Protein AF-A0ABD0S7J8-F1 (afdb_monomer_lite)

pLDDT: mean 70.45, std 22.95, range [23.81, 97.81]

Sequence (368 aa):
MNTDYNEAEDIARKMEIANNIVKQVNRGDFLNQTPNKQFEILTGSSPADNYKEEMNFIDFQKANSYLFDFIKLRVTLHDFYVIQKKIPTSKEVLTAATPGKRPKSYTFDVLARNGFGWKQIPGTNKAIFIEDSERLAQRIGYLSKMIRFREAGKHFVYLNIGQSATNCTAAVSSKLGLLYDDYEDTKDRKEWLRDILQKLTKPCVFVYPQSAEKKFTPFSPKQNLMAFLAEREIPFDPKSHRLELYELAKRFSKNEDDEITAMVTAFGHESIVRPLFRNGEPLDIFNPFHGRKFKFSQTYGKLDWGSYEKALIAKEKQMYNEDLMVETVIDKIMTYGKYEGKAPDYLTDYSEVQKYDIEFGPANAFVD

Radius of gyration: 26.0 Å; chains: 1; bounding box: 56×71×76 Å

Structure (mmCIF, N/CA/C/O backbone):
data_AF-A0ABD0S7J8-F1
#
_entry.id   AF-A0ABD0S7J8-F1
#
loop_
_atom_site.group_PDB
_atom_site.id
_atom_site.type_symbol
_atom_site.label_atom_id
_atom_site.label_alt_id
_atom_site.label_comp_id
_atom_site.label_asym_id
_atom_site.label_entity_id
_atom_site.label_seq_id
_atom_site.pdbx_PDB_ins_code
_atom_site.Cartn_x
_atom_site.Cartn_y
_atom_site.Cartn_z
_atom_site.occupancy
_atom_site.B_iso_or_equiv
_atom_site.auth_seq_id
_atom_site.auth_comp_id
_atom_site.auth_asym_id
_atom_site.auth_atom_id
_atom_site.pdbx_PDB_model_num
ATOM 1 N N . MET A 1 1 ? 32.595 6.434 8.800 1.00 36.41 1 MET A N 1
ATOM 2 C CA . MET A 1 1 ? 32.014 6.678 10.136 1.00 36.41 1 MET A CA 1
ATOM 3 C C . MET A 1 1 ? 30.897 5.666 10.311 1.00 36.41 1 MET A C 1
ATOM 5 O O . MET A 1 1 ? 29.835 5.863 9.737 1.00 36.41 1 MET A O 1
ATOM 9 N N . ASN A 1 2 ? 31.191 4.544 10.973 1.00 32.00 2 ASN A N 1
ATOM 10 C CA . ASN A 1 2 ? 30.197 3.531 11.327 1.00 32.00 2 ASN A CA 1
ATOM 11 C C . ASN A 1 2 ? 29.483 4.009 12.586 1.00 32.00 2 ASN A C 1
ATOM 13 O O . ASN A 1 2 ? 30.105 4.128 13.637 1.00 32.00 2 ASN A O 1
ATOM 17 N N . THR A 1 3 ? 28.199 4.314 12.470 1.00 39.06 3 THR A N 1
ATOM 18 C CA . THR A 1 3 ? 27.296 4.292 13.618 1.00 39.06 3 THR A CA 1
ATOM 19 C C . THR A 1 3 ? 26.736 2.881 13.675 1.00 39.06 3 THR A C 1
ATOM 21 O O . THR A 1 3 ? 25.813 2.566 12.922 1.00 39.06 3 THR A O 1
ATOM 24 N N . ASP A 1 4 ? 27.344 2.024 14.494 1.00 39.88 4 ASP A N 1
ATOM 25 C CA . ASP A 1 4 ? 26.778 0.716 14.813 1.00 39.88 4 ASP A CA 1
ATOM 26 C C . ASP A 1 4 ? 25.413 0.946 15.469 1.00 39.88 4 ASP A C 1
ATOM 28 O O . ASP A 1 4 ? 25.298 1.521 16.552 1.00 39.88 4 ASP A O 1
ATOM 32 N N . TYR A 1 5 ? 24.359 0.582 14.744 1.00 41.47 5 TYR A N 1
ATOM 33 C CA . TYR A 1 5 ? 22.988 0.631 15.226 1.00 41.47 5 TYR A CA 1
ATOM 34 C C . TYR A 1 5 ? 22.801 -0.528 16.207 1.00 41.47 5 TYR A C 1
ATOM 36 O O . TYR A 1 5 ? 22.676 -1.684 15.806 1.00 41.47 5 TYR A O 1
ATOM 44 N N . ASN A 1 6 ? 22.845 -0.221 17.502 1.00 67.88 6 ASN A N 1
ATOM 45 C CA . ASN A 1 6 ? 22.683 -1.201 18.565 1.00 67.88 6 ASN A CA 1
ATOM 46 C C . ASN A 1 6 ? 21.189 -1.491 18.770 1.00 67.88 6 ASN A C 1
ATOM 48 O O . ASN A 1 6 ? 20.492 -0.805 19.515 1.00 67.88 6 ASN A O 1
ATOM 52 N N . GLU A 1 7 ? 20.683 -2.500 18.064 1.00 47.78 7 GLU A N 1
ATOM 53 C CA . GLU A 1 7 ? 19.276 -2.919 18.095 1.00 47.78 7 GLU A CA 1
ATOM 54 C C . GLU A 1 7 ? 18.790 -3.237 19.522 1.00 47.78 7 GLU A C 1
ATOM 56 O O . GLU A 1 7 ? 17.654 -2.925 19.881 1.00 47.78 7 GLU A O 1
ATOM 61 N N . ALA A 1 8 ? 19.673 -3.756 20.380 1.00 47.66 8 ALA A N 1
ATOM 62 C CA . ALA A 1 8 ? 19.370 -3.990 21.789 1.00 47.66 8 ALA A CA 1
ATOM 63 C C . ALA A 1 8 ? 19.172 -2.683 22.574 1.00 47.66 8 ALA A C 1
ATOM 65 O O . ALA A 1 8 ? 18.315 -2.623 23.452 1.00 47.66 8 ALA A O 1
ATOM 66 N N . GLU A 1 9 ? 19.907 -1.624 22.236 1.00 52.97 9 GLU A N 1
ATOM 67 C CA . GLU A 1 9 ? 19.777 -0.299 22.850 1.00 52.97 9 GLU A CA 1
ATOM 68 C C . GLU A 1 9 ? 18.491 0.406 22.396 1.00 52.97 9 GLU A C 1
ATOM 70 O O . GLU A 1 9 ? 17.820 1.045 23.203 1.00 52.97 9 GLU A O 1
ATOM 75 N N . ASP A 1 10 ? 18.072 0.217 21.140 1.00 54.84 10 ASP A N 1
ATOM 76 C CA . ASP A 1 10 ? 16.784 0.717 20.641 1.00 54.84 10 ASP A CA 1
ATOM 77 C C . ASP A 1 10 ? 15.592 -0.030 21.267 1.00 54.84 10 ASP A C 1
ATOM 79 O O . ASP A 1 10 ? 14.598 0.588 21.658 1.00 54.84 10 ASP A O 1
ATOM 83 N N . ILE A 1 11 ? 15.695 -1.353 21.442 1.00 49.09 11 ILE A N 1
ATOM 84 C CA . ILE A 1 11 ? 14.686 -2.161 22.148 1.00 49.09 11 ILE A CA 1
ATOM 85 C C . ILE A 1 11 ? 14.639 -1.796 23.637 1.00 49.09 11 ILE A C 1
ATOM 87 O O . ILE A 1 11 ? 13.549 -1.593 24.176 1.00 49.09 11 ILE A O 1
ATOM 91 N N . ALA A 1 12 ? 15.792 -1.652 24.296 1.00 50.41 12 ALA A N 1
ATOM 92 C CA . ALA A 1 12 ? 15.880 -1.225 25.690 1.00 50.41 12 ALA A CA 1
ATOM 93 C C . ALA A 1 12 ? 15.294 0.179 25.876 1.00 50.41 12 ALA A C 1
ATOM 95 O O . ALA A 1 12 ? 14.500 0.393 26.788 1.00 50.41 12 ALA A O 1
ATOM 96 N N . ARG A 1 13 ? 15.568 1.104 24.952 1.00 49.78 13 ARG A N 1
ATOM 97 C CA . ARG A 1 13 ? 14.975 2.444 24.932 1.00 49.78 13 ARG A CA 1
ATOM 98 C C . ARG A 1 13 ? 13.462 2.401 24.715 1.00 49.78 13 ARG A C 1
ATOM 100 O O . ARG A 1 13 ? 12.739 3.142 25.371 1.00 49.78 13 ARG A O 1
ATOM 107 N N . LYS A 1 14 ? 12.944 1.521 23.851 1.00 50.84 14 LYS A N 1
ATOM 108 C CA . LYS A 1 14 ? 11.492 1.306 23.662 1.00 50.84 14 LYS A CA 1
ATOM 109 C C . LYS A 1 14 ? 10.823 0.719 24.912 1.00 50.84 14 LYS A C 1
ATOM 111 O O . LYS A 1 14 ? 9.724 1.148 25.263 1.00 50.84 14 LYS A O 1
ATOM 116 N N . MET A 1 15 ? 11.487 -0.211 25.601 1.00 45.41 15 MET A N 1
ATOM 117 C CA . MET A 1 15 ? 11.052 -0.779 26.887 1.00 45.41 15 MET A CA 1
ATOM 118 C C . MET A 1 15 ? 11.081 0.271 28.004 1.00 45.41 15 MET A C 1
ATOM 120 O O . MET A 1 15 ? 10.140 0.383 28.783 1.00 45.41 15 MET A O 1
ATOM 124 N N . GLU A 1 16 ? 12.126 1.092 28.058 1.00 48.12 16 GLU A N 1
ATOM 125 C CA . GLU A 1 16 ? 12.269 2.189 29.012 1.00 48.12 16 GLU A CA 1
ATOM 126 C C . GLU A 1 16 ? 11.217 3.277 28.772 1.00 48.12 16 GLU A C 1
ATOM 128 O O . GLU A 1 16 ? 10.583 3.738 29.715 1.00 48.12 16 GLU A O 1
ATOM 133 N N . ILE A 1 17 ? 10.950 3.633 27.512 1.00 45.28 17 ILE A N 1
ATOM 134 C CA . ILE A 1 17 ? 9.840 4.509 27.118 1.00 45.28 17 ILE A CA 1
ATOM 135 C C . ILE A 1 17 ? 8.514 3.902 27.599 1.00 45.28 17 ILE A C 1
ATOM 137 O O . ILE A 1 17 ? 7.736 4.594 28.255 1.00 45.28 17 ILE A O 1
ATOM 141 N N . ALA A 1 18 ? 8.276 2.607 27.365 1.00 41.66 18 ALA A N 1
ATOM 142 C CA . ALA A 1 18 ? 7.084 1.912 27.853 1.00 41.66 18 ALA A CA 1
ATOM 143 C C . ALA A 1 18 ? 6.960 1.951 29.390 1.00 41.66 18 ALA A C 1
ATOM 145 O O . ALA A 1 18 ? 5.877 2.223 29.902 1.00 41.66 18 ALA A O 1
ATOM 146 N N . ASN A 1 19 ? 8.061 1.791 30.125 1.00 40.81 19 ASN A N 1
ATOM 147 C CA . ASN A 1 19 ? 8.092 1.840 31.589 1.00 40.81 19 ASN A CA 1
ATOM 148 C C . ASN A 1 19 ? 7.985 3.270 32.155 1.00 40.81 19 ASN A C 1
ATOM 150 O O . ASN A 1 19 ? 7.388 3.491 33.207 1.00 40.81 19 ASN A O 1
ATOM 154 N N . ASN A 1 20 ? 8.518 4.272 31.460 1.00 41.97 20 ASN A N 1
ATOM 155 C CA . ASN A 1 20 ? 8.411 5.679 31.851 1.00 41.97 20 ASN A CA 1
ATOM 156 C C . ASN A 1 20 ? 6.998 6.222 31.612 1.00 41.97 20 ASN A C 1
ATOM 158 O O . ASN A 1 20 ? 6.486 6.991 32.426 1.00 41.97 20 ASN A O 1
ATOM 162 N N . ILE A 1 21 ? 6.327 5.734 30.567 1.00 44.25 21 ILE A N 1
ATOM 163 C CA . ILE A 1 21 ? 4.881 5.890 30.369 1.00 44.25 21 ILE A CA 1
ATOM 164 C C . ILE A 1 21 ? 4.108 5.347 31.576 1.00 44.25 21 ILE A C 1
ATOM 166 O O . ILE A 1 21 ? 3.188 6.009 32.048 1.00 44.25 21 ILE A O 1
ATOM 170 N N . VAL A 1 22 ? 4.495 4.182 32.101 1.00 40.38 22 VAL A N 1
ATOM 171 C CA . VAL A 1 22 ? 3.855 3.575 33.281 1.00 40.38 22 VAL A CA 1
ATOM 172 C C . VAL A 1 22 ? 4.052 4.437 34.536 1.00 40.38 22 VAL A C 1
ATOM 174 O O . VAL A 1 22 ? 3.137 4.567 35.342 1.00 40.38 22 VAL A O 1
ATOM 177 N N . LYS A 1 23 ? 5.209 5.091 34.696 1.00 39.16 23 LYS A N 1
ATOM 178 C CA . LYS A 1 23 ? 5.520 5.916 35.880 1.00 39.16 23 LYS A CA 1
ATOM 179 C C . LYS A 1 23 ? 4.867 7.303 35.877 1.00 39.16 23 LYS A C 1
ATOM 181 O O . LYS A 1 23 ? 4.572 7.825 36.950 1.00 39.16 23 LYS A O 1
ATOM 186 N N . GLN A 1 24 ? 4.670 7.925 34.712 1.00 39.56 24 GLN A N 1
ATOM 187 C CA . GLN A 1 24 ? 4.177 9.309 34.626 1.00 39.56 24 GLN A CA 1
ATOM 188 C C . GLN A 1 24 ? 2.655 9.438 34.754 1.00 39.56 24 GLN A C 1
ATOM 190 O O . GLN A 1 24 ? 2.182 10.434 35.296 1.00 39.56 24 GLN A O 1
ATOM 195 N N . VAL A 1 25 ? 1.892 8.419 34.351 1.00 41.22 25 VAL A N 1
ATOM 196 C CA . VAL A 1 25 ? 0.427 8.381 34.540 1.00 41.22 25 VAL A CA 1
ATOM 197 C C . VAL A 1 25 ? 0.047 8.370 36.031 1.00 41.22 25 VAL A C 1
ATOM 199 O O . VAL A 1 25 ? -0.991 8.900 36.415 1.00 41.22 25 VAL A O 1
ATOM 202 N N . ASN A 1 26 ? 0.942 7.888 36.896 1.00 36.34 26 ASN A N 1
ATOM 203 C CA . ASN A 1 26 ? 0.725 7.769 38.340 1.00 36.34 26 ASN A CA 1
ATOM 204 C C . ASN A 1 26 ? 0.831 9.088 39.130 1.00 36.34 26 ASN A C 1
ATOM 206 O O . ASN A 1 26 ? 0.672 9.065 40.348 1.00 36.34 26 ASN A O 1
ATOM 210 N N . ARG A 1 27 ? 1.130 10.233 38.494 1.00 35.66 27 ARG A N 1
ATOM 211 C CA . ARG A 1 27 ? 1.324 11.517 39.205 1.00 35.66 27 ARG A CA 1
ATOM 212 C C . ARG A 1 27 ? 0.090 12.417 39.306 1.00 35.66 27 ARG A C 1
ATOM 214 O O . ARG A 1 27 ? 0.189 13.445 39.952 1.00 35.66 27 ARG A O 1
ATOM 221 N N . GLY A 1 28 ? -1.058 12.018 38.755 1.00 36.59 28 GLY A N 1
ATOM 222 C CA . GLY A 1 28 ? -2.373 12.437 39.263 1.00 36.59 28 GLY A CA 1
ATOM 223 C C . GLY A 1 28 ? -2.693 13.936 39.375 1.00 36.59 28 GLY A C 1
ATOM 224 O O . GLY A 1 28 ? -3.594 14.275 40.135 1.00 36.59 28 GLY A O 1
ATOM 225 N N . ASP A 1 29 ? -2.042 14.824 38.626 1.00 34.53 29 ASP A N 1
ATOM 226 C CA . ASP A 1 29 ? -2.445 16.231 38.562 1.00 34.53 29 ASP A CA 1
ATOM 227 C C . ASP A 1 29 ? -3.337 16.457 37.332 1.00 34.53 29 ASP A C 1
ATOM 229 O O . ASP A 1 29 ? -2.905 16.232 36.204 1.00 34.53 29 ASP A O 1
ATOM 233 N N . PHE A 1 30 ? -4.610 16.819 37.546 1.00 34.44 30 PHE A N 1
ATOM 234 C CA . PHE A 1 30 ? -5.219 18.089 37.101 1.00 34.44 30 PHE A CA 1
ATOM 235 C C . PHE A 1 30 ? -6.761 18.074 37.193 1.00 34.44 30 PHE A C 1
ATOM 237 O O . PHE A 1 30 ? -7.457 17.307 36.528 1.00 34.44 30 PHE A O 1
ATOM 244 N N . LEU A 1 31 ? -7.275 19.013 37.996 1.00 31.28 31 LEU A N 1
ATOM 245 C CA . LEU A 1 31 ? -8.666 19.471 38.084 1.00 31.28 31 LEU A CA 1
ATOM 246 C C . LEU A 1 31 ? -8.861 20.774 37.277 1.00 31.28 31 LEU A C 1
ATOM 248 O O . LEU A 1 31 ? -7.984 21.628 37.276 1.00 31.28 31 LEU A O 1
ATOM 252 N N . ASN A 1 32 ? -10.071 20.930 36.720 1.00 30.77 32 ASN A N 1
ATOM 253 C CA . ASN A 1 32 ? -10.859 22.160 36.489 1.00 30.77 32 ASN A CA 1
ATOM 254 C C . ASN A 1 32 ? -10.232 23.379 35.763 1.00 30.77 32 ASN A C 1
ATOM 256 O O . ASN A 1 32 ? -9.383 24.057 36.324 1.00 30.77 32 ASN A O 1
ATOM 260 N N . GLN A 1 33 ? -10.825 23.806 34.628 1.00 25.75 33 GLN A N 1
ATOM 261 C CA . GLN A 1 33 ? -11.612 25.062 34.504 1.00 25.75 33 GLN A CA 1
ATOM 262 C C . GLN A 1 33 ? -12.052 25.408 33.053 1.00 25.75 33 GLN A C 1
ATOM 264 O O . GLN A 1 33 ? -11.561 24.879 32.063 1.00 25.75 33 GLN A O 1
ATOM 269 N N . THR A 1 34 ? -13.070 26.273 33.013 1.00 27.58 34 THR A N 1
ATOM 270 C CA . THR A 1 34 ? -14.058 26.712 32.000 1.00 27.58 34 THR A CA 1
ATOM 271 C C . THR A 1 34 ? -13.567 27.557 30.794 1.00 27.58 34 THR A C 1
ATOM 273 O O . THR A 1 34 ? -12.429 28.017 30.784 1.00 27.58 34 THR A O 1
ATOM 276 N N . PRO A 1 35 ? -14.433 27.799 29.773 1.00 40.47 35 PRO A N 1
ATOM 277 C CA . PRO A 1 35 ? -14.058 28.330 28.457 1.00 40.47 35 PRO A CA 1
ATOM 278 C C . PRO A 1 35 ? -14.057 29.865 28.380 1.00 40.47 35 PRO A C 1
ATOM 280 O O . PRO A 1 35 ? -14.882 30.515 29.021 1.00 40.47 35 PRO A O 1
ATOM 283 N N . ASN A 1 36 ? -13.237 30.446 27.493 1.00 26.14 36 ASN A N 1
ATOM 284 C CA . ASN A 1 36 ? -13.493 31.796 26.981 1.00 26.14 36 ASN A CA 1
ATOM 285 C C . ASN A 1 36 ? -13.016 32.048 25.535 1.00 26.14 36 ASN A C 1
ATOM 287 O O . ASN A 1 36 ? -11.910 31.678 25.155 1.00 26.14 36 ASN A O 1
ATOM 291 N N . LYS A 1 37 ? -13.948 32.677 24.791 1.00 26.12 37 LYS A N 1
ATOM 292 C CA . LYS A 1 37 ? -13.893 33.691 23.705 1.00 26.12 37 LYS A CA 1
ATOM 293 C C . LYS A 1 37 ? -12.509 34.225 23.306 1.00 26.12 37 LYS A C 1
ATOM 295 O O . LYS A 1 37 ? -11.644 34.342 24.153 1.00 26.12 37 LYS A O 1
ATOM 300 N N . GLN A 1 38 ? -12.228 34.727 22.105 1.00 25.97 38 GLN A N 1
ATOM 301 C CA . GLN A 1 38 ? -12.936 35.217 20.905 1.00 25.97 38 GLN A CA 1
ATOM 302 C C . GLN A 1 38 ? -11.804 35.410 19.868 1.00 25.97 38 GLN A C 1
ATOM 304 O O . GLN A 1 38 ? -10.690 35.669 20.301 1.00 25.97 38 GLN A O 1
ATOM 309 N N . PHE A 1 39 ? -12.050 35.376 18.555 1.00 23.81 39 PHE A N 1
ATOM 310 C CA . PHE A 1 39 ? -11.429 36.348 17.635 1.00 23.81 39 PHE A CA 1
ATOM 311 C C . PHE A 1 39 ? -12.171 36.392 16.296 1.00 23.81 39 PHE A C 1
ATOM 313 O O . PHE A 1 39 ? -12.716 35.396 15.820 1.00 23.81 39 PHE A O 1
ATOM 320 N N . GLU A 1 40 ? -12.246 37.614 15.784 1.00 24.64 40 GLU A N 1
ATOM 321 C CA . GLU A 1 40 ? -13.082 38.106 14.699 1.00 24.64 40 GLU A CA 1
ATOM 322 C C . GLU A 1 40 ? -12.578 37.732 13.302 1.00 24.64 40 GLU A C 1
ATOM 324 O O . GLU A 1 40 ? -11.392 37.524 13.055 1.00 24.64 40 GLU A O 1
ATOM 329 N N . ILE A 1 41 ? -13.534 37.707 12.375 1.00 28.20 41 ILE A N 1
ATOM 330 C CA . ILE A 1 41 ? -13.340 37.678 10.928 1.00 28.20 41 ILE A CA 1
ATOM 331 C C . ILE A 1 41 ? -13.198 39.124 10.447 1.00 28.20 41 ILE A C 1
ATOM 333 O O . ILE A 1 41 ? -14.077 39.934 10.732 1.00 28.20 41 ILE A O 1
ATOM 337 N N . LEU A 1 42 ? -12.190 39.410 9.618 1.00 24.16 42 LEU A N 1
ATOM 338 C CA . LEU A 1 42 ? -12.252 40.517 8.664 1.00 24.16 42 LEU A CA 1
ATOM 339 C C . LEU A 1 42 ? -11.849 40.058 7.260 1.00 24.16 42 LEU A C 1
ATOM 341 O O . LEU A 1 42 ? -10.878 39.338 7.041 1.00 24.16 42 LEU A O 1
ATOM 345 N N . THR A 1 43 ? -12.707 40.461 6.334 1.00 29.05 43 THR A N 1
ATOM 346 C CA . THR A 1 43 ? -12.786 40.200 4.897 1.00 29.05 43 THR A CA 1
ATOM 347 C C . THR A 1 43 ? -11.864 41.103 4.078 1.00 29.05 43 THR A C 1
ATOM 349 O O . THR A 1 43 ? -11.639 42.241 4.481 1.00 29.05 43 THR A O 1
ATOM 352 N N . GLY A 1 44 ? -11.491 40.690 2.858 1.00 25.11 44 GLY A N 1
ATOM 353 C CA . GLY A 1 44 ? -11.083 41.657 1.829 1.00 25.11 44 GLY A CA 1
ATOM 354 C C . GLY A 1 44 ? -10.404 41.107 0.570 1.00 25.11 44 GLY A C 1
ATOM 355 O O . GLY A 1 44 ? -9.190 40.997 0.541 1.00 25.11 44 GLY A O 1
ATOM 356 N N . SER A 1 45 ? -11.218 40.888 -0.473 1.00 26.77 45 SER A N 1
ATOM 357 C CA . SER A 1 45 ? -10.971 41.107 -1.922 1.00 26.77 45 SER A CA 1
ATOM 358 C C . SER A 1 45 ? -9.818 40.423 -2.695 1.00 26.77 45 SER A C 1
ATOM 360 O O . SER A 1 45 ? -8.637 40.603 -2.430 1.00 26.77 45 SER A O 1
ATOM 362 N N . SER A 1 46 ? -10.232 39.746 -3.778 1.00 32.66 46 SER A N 1
ATOM 363 C CA . SER A 1 46 ? -9.459 39.355 -4.973 1.00 32.66 46 SER A CA 1
ATOM 364 C C . SER A 1 46 ? -9.069 40.589 -5.815 1.00 32.66 46 SER A C 1
ATOM 366 O O . SER A 1 46 ? -9.774 41.599 -5.749 1.00 32.66 46 SER A O 1
ATOM 368 N N . PRO A 1 47 ? -7.985 40.523 -6.612 1.00 35.91 47 PRO A N 1
ATOM 369 C CA . PRO A 1 47 ? -8.176 40.279 -8.048 1.00 35.91 47 PRO A CA 1
ATOM 370 C C . PRO A 1 47 ? -7.193 39.265 -8.657 1.00 35.91 47 PRO A C 1
ATOM 372 O O . PRO A 1 47 ? -6.101 39.018 -8.151 1.00 35.91 47 PRO A O 1
ATOM 375 N N . ALA A 1 48 ? -7.650 38.678 -9.760 1.00 39.09 48 ALA A N 1
ATOM 376 C CA . ALA A 1 48 ? -6.919 37.807 -10.664 1.00 39.09 48 ALA A CA 1
ATOM 377 C C . ALA A 1 48 ? -5.741 38.513 -11.369 1.00 39.09 48 ALA A C 1
ATOM 379 O O . ALA A 1 48 ? -5.651 39.737 -11.385 1.00 39.09 48 ALA A O 1
ATOM 380 N N . ASP A 1 49 ? -4.917 37.677 -12.007 1.00 34.62 49 ASP A N 1
ATOM 381 C CA . ASP A 1 49 ? -3.865 37.988 -12.983 1.00 34.62 49 ASP A CA 1
ATOM 382 C C . ASP A 1 49 ? -2.499 38.420 -12.428 1.00 34.62 49 ASP A C 1
ATOM 384 O O . ASP A 1 49 ? -2.173 39.599 -12.357 1.00 34.62 49 ASP A O 1
ATOM 388 N N . ASN A 1 50 ? -1.675 37.414 -12.082 1.00 30.42 50 ASN A N 1
ATOM 389 C CA . ASN A 1 50 ? -0.237 37.308 -12.405 1.00 30.42 50 ASN A CA 1
ATOM 390 C C . ASN A 1 50 ? 0.383 36.061 -11.737 1.00 30.42 50 ASN A C 1
ATOM 392 O O . ASN A 1 50 ? 1.103 36.159 -10.749 1.00 30.42 50 ASN A O 1
ATOM 396 N N . TYR A 1 51 ? 0.151 34.859 -12.278 1.00 32.44 51 TYR A N 1
ATOM 397 C CA . TYR A 1 51 ? 0.842 33.653 -11.792 1.00 32.44 51 TYR A CA 1
ATOM 398 C C . TYR A 1 51 ? 2.239 33.518 -12.419 1.00 32.44 51 TYR A C 1
ATOM 400 O O . TYR A 1 51 ? 2.480 32.705 -13.310 1.00 32.44 51 TYR A O 1
ATOM 408 N N . LYS A 1 52 ? 3.179 34.317 -11.911 1.00 41.59 52 LYS A N 1
ATOM 409 C CA . LYS A 1 52 ? 4.593 33.940 -11.799 1.00 41.59 52 LY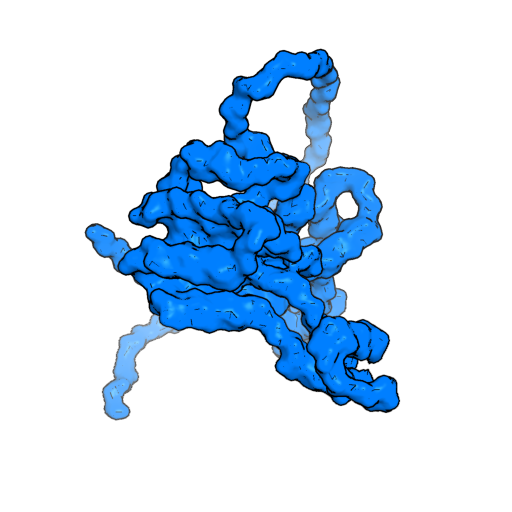S A CA 1
ATOM 410 C C . LYS A 1 52 ? 4.900 33.834 -10.310 1.00 41.59 52 LYS A C 1
ATOM 412 O O . LYS A 1 52 ? 5.473 34.746 -9.732 1.00 41.59 52 LYS A O 1
ATOM 417 N N . GLU A 1 53 ? 4.491 32.735 -9.693 1.00 39.03 53 GLU A N 1
ATOM 418 C CA . GLU A 1 53 ? 4.873 32.440 -8.315 1.00 39.03 53 GLU A CA 1
ATOM 419 C C . GLU A 1 53 ? 5.637 31.122 -8.283 1.00 39.03 53 GLU A C 1
ATOM 421 O O . GLU A 1 53 ? 5.147 30.073 -8.710 1.00 39.03 53 GLU A O 1
ATOM 426 N N . GLU A 1 54 ? 6.874 31.204 -7.794 1.00 40.50 54 GLU A N 1
ATOM 427 C CA . GLU A 1 54 ? 7.540 30.085 -7.146 1.00 40.50 54 GLU A CA 1
ATOM 428 C C . GLU A 1 54 ? 6.581 29.548 -6.086 1.00 40.50 54 GLU A C 1
ATOM 430 O O . GLU A 1 54 ? 6.220 30.234 -5.131 1.00 40.50 54 GLU A O 1
ATOM 435 N N . MET A 1 55 ? 6.085 28.337 -6.314 1.00 37.53 55 MET A N 1
ATOM 436 C CA . MET A 1 55 ? 5.093 27.727 -5.448 1.00 37.53 55 MET A CA 1
ATOM 437 C C . MET A 1 55 ? 5.756 27.435 -4.095 1.00 37.53 55 MET A C 1
ATOM 439 O O . MET A 1 55 ? 6.574 26.521 -3.981 1.00 37.53 55 MET A O 1
ATOM 443 N N . ASN A 1 56 ? 5.435 28.230 -3.073 1.00 42.06 56 ASN A N 1
ATOM 444 C CA . ASN A 1 56 ? 5.922 28.007 -1.717 1.00 42.06 56 ASN A CA 1
ATOM 445 C C . ASN A 1 56 ? 5.422 26.649 -1.196 1.00 42.06 56 ASN A C 1
ATOM 447 O O . ASN A 1 56 ? 4.287 26.243 -1.452 1.00 42.06 56 ASN A O 1
ATOM 451 N N . PHE A 1 57 ? 6.250 25.972 -0.393 1.00 39.47 57 PHE A N 1
ATOM 452 C CA . PHE A 1 57 ? 6.006 24.656 0.231 1.00 39.47 57 PHE A CA 1
ATOM 453 C C . PHE A 1 57 ? 4.681 24.550 1.025 1.00 39.47 57 PHE A C 1
ATOM 455 O O . PHE A 1 57 ? 4.283 23.472 1.449 1.00 39.47 57 PHE A O 1
ATOM 462 N N . ILE A 1 58 ? 3.970 25.658 1.237 1.00 37.09 58 ILE A N 1
ATOM 463 C CA . ILE A 1 58 ? 2.674 25.720 1.921 1.00 37.09 58 ILE A CA 1
ATOM 464 C C . ILE A 1 58 ? 1.511 25.354 0.973 1.00 37.09 58 ILE A C 1
ATOM 466 O O . ILE A 1 58 ? 0.552 24.712 1.404 1.00 37.09 58 ILE A O 1
ATOM 470 N N . ASP A 1 59 ? 1.604 25.646 -0.330 1.00 38.91 59 ASP A N 1
ATOM 471 C CA . ASP A 1 59 ? 0.570 25.270 -1.314 1.00 38.91 59 ASP A CA 1
ATOM 472 C C . ASP A 1 59 ? 0.635 23.789 -1.733 1.00 38.91 59 ASP A C 1
ATOM 474 O O . ASP A 1 59 ? -0.335 23.230 -2.252 1.00 38.91 59 ASP A O 1
ATOM 478 N N . PHE A 1 60 ? 1.744 23.124 -1.403 1.00 37.41 60 PHE A N 1
ATOM 479 C CA . PHE A 1 60 ? 1.971 21.675 -1.463 1.00 37.41 60 PHE A CA 1
ATOM 480 C C . PHE A 1 60 ? 0.961 20.862 -0.626 1.00 37.41 60 PHE A C 1
ATOM 482 O O . PHE A 1 60 ? 0.672 19.714 -0.949 1.00 37.41 60 PHE A O 1
ATOM 489 N N . GLN A 1 61 ? 0.388 21.443 0.438 1.00 39.91 61 GLN A N 1
ATOM 490 C CA . GLN A 1 61 ? -0.472 20.730 1.396 1.00 39.91 61 GLN A CA 1
ATOM 491 C C . GLN A 1 61 ? -1.976 20.741 1.064 1.00 39.91 61 GLN A C 1
ATOM 493 O O . GLN A 1 61 ? -2.768 20.178 1.813 1.00 39.91 61 GLN A O 1
ATOM 498 N N . LYS A 1 62 ? -2.423 21.396 -0.013 1.00 39.03 62 LYS A N 1
ATOM 499 C CA . LYS A 1 62 ? -3.868 21.606 -0.260 1.00 39.03 62 LYS A CA 1
ATOM 500 C C . LYS A 1 62 ? -4.476 20.726 -1.355 1.00 39.03 62 LYS A C 1
ATOM 502 O O . LYS A 1 62 ? -5.677 20.819 -1.597 1.00 39.03 62 LYS A O 1
ATOM 507 N N . ALA A 1 63 ? -3.688 19.902 -2.041 1.00 34.56 63 ALA A N 1
ATOM 508 C CA . ALA A 1 63 ? -4.053 19.469 -3.386 1.00 34.56 63 ALA A CA 1
ATOM 509 C C . ALA A 1 63 ? -4.751 18.107 -3.540 1.00 34.56 63 ALA A C 1
ATOM 511 O O . ALA A 1 63 ? -5.017 17.782 -4.684 1.00 34.56 63 ALA A O 1
ATOM 512 N N . ASN A 1 64 ? -5.142 17.354 -2.499 1.00 41.22 64 ASN A N 1
ATOM 513 C CA . ASN A 1 64 ? -6.041 16.200 -2.709 1.00 41.22 64 ASN A CA 1
ATOM 514 C C . ASN A 1 64 ? -6.894 15.841 -1.482 1.00 41.22 64 ASN A C 1
ATOM 516 O O . ASN A 1 64 ? -6.377 15.287 -0.526 1.00 41.22 64 ASN A O 1
ATOM 520 N N . SER A 1 65 ? -8.212 16.052 -1.476 1.00 45.41 65 SER A N 1
ATOM 521 C CA . SER A 1 65 ? -8.991 15.708 -0.274 1.00 45.41 65 SER A CA 1
ATOM 522 C C . SER A 1 65 ? -8.919 14.216 0.087 1.00 45.41 65 SER A C 1
ATOM 524 O O . SER A 1 65 ? -8.869 13.903 1.262 1.00 45.41 65 SER A O 1
ATOM 526 N N . TYR A 1 66 ? -8.832 13.292 -0.877 1.00 44.59 66 TYR A N 1
ATOM 527 C CA . TYR A 1 66 ? -8.940 11.850 -0.591 1.00 44.59 66 TYR A CA 1
ATOM 528 C C . TYR A 1 66 ? -7.648 11.206 -0.063 1.00 44.59 66 TYR A C 1
ATOM 530 O O . TYR A 1 66 ? -7.693 10.479 0.930 1.00 44.59 66 TYR A O 1
ATOM 538 N N . LEU A 1 67 ? -6.491 11.491 -0.675 1.00 47.44 67 LEU A N 1
ATOM 539 C CA . LEU A 1 67 ? -5.199 10.995 -0.174 1.00 47.44 67 LEU A CA 1
ATOM 540 C C . LEU A 1 67 ? -4.814 11.686 1.143 1.00 47.44 67 LEU A C 1
ATOM 542 O O . LEU A 1 67 ? -4.252 11.050 2.037 1.00 47.44 67 LEU A O 1
ATOM 546 N N . PHE A 1 68 ? -5.166 12.972 1.287 1.00 52.00 68 PHE A N 1
ATOM 547 C CA . PHE A 1 68 ? -5.020 13.676 2.558 1.00 52.00 68 PHE A CA 1
ATOM 548 C C . PHE A 1 68 ? -5.940 13.082 3.625 1.00 52.00 68 PHE A C 1
ATOM 550 O O . PHE A 1 68 ? -5.475 12.900 4.746 1.00 52.00 68 PHE A O 1
ATOM 557 N N . ASP A 1 69 ? -7.183 12.708 3.297 1.00 65.25 69 ASP A N 1
ATOM 558 C CA . ASP A 1 69 ? -8.088 12.046 4.244 1.00 65.25 69 ASP A CA 1
ATOM 559 C C . ASP A 1 69 ? -7.495 10.706 4.724 1.00 65.25 69 ASP A C 1
ATOM 561 O O . ASP A 1 69 ? -7.470 10.456 5.928 1.00 65.25 69 ASP A O 1
ATOM 565 N N . PHE A 1 70 ? -6.926 9.876 3.835 1.00 74.31 70 PHE A N 1
ATOM 566 C CA . PHE A 1 70 ? 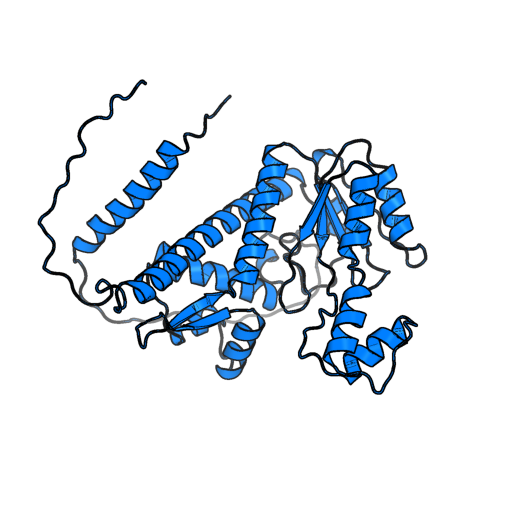-6.280 8.614 4.235 1.00 74.31 70 PHE A CA 1
ATOM 567 C C . PHE A 1 70 ? -5.048 8.834 5.127 1.00 74.31 70 PHE A C 1
ATOM 569 O O . PHE A 1 70 ? -4.962 8.275 6.222 1.00 74.31 70 PHE A O 1
ATOM 576 N N . ILE A 1 71 ? -4.087 9.658 4.685 1.00 77.62 71 ILE A N 1
ATOM 577 C CA . ILE A 1 71 ? -2.857 9.914 5.452 1.00 77.62 71 ILE A CA 1
ATOM 578 C C . ILE A 1 71 ? -3.208 10.521 6.812 1.00 77.62 71 ILE A C 1
ATOM 580 O O . ILE A 1 71 ? -2.628 10.131 7.826 1.00 77.62 71 ILE A O 1
ATOM 584 N N . LYS A 1 72 ? -4.182 11.435 6.847 1.00 81.94 72 LYS A N 1
ATOM 585 C CA . LYS A 1 72 ? -4.664 12.050 8.080 1.00 81.94 72 LYS A CA 1
ATOM 586 C C . LYS A 1 72 ? -5.318 11.031 9.002 1.00 81.94 72 LYS A C 1
ATOM 588 O O . LYS A 1 72 ? -5.045 11.068 10.196 1.00 81.94 72 LYS A O 1
ATOM 593 N N . LEU A 1 73 ? -6.136 10.115 8.484 1.00 86.06 73 LEU A N 1
ATOM 594 C CA . LEU A 1 73 ? -6.741 9.036 9.271 1.00 86.06 73 LEU A CA 1
ATOM 595 C C . LEU A 1 73 ? -5.691 8.109 9.879 1.00 86.06 73 LEU A C 1
ATOM 597 O O . LEU A 1 73 ? -5.782 7.778 11.056 1.00 86.06 73 LEU A O 1
ATOM 601 N N . ARG A 1 74 ? -4.660 7.747 9.114 1.00 89.56 74 ARG A N 1
ATOM 602 C CA . ARG A 1 74 ? -3.535 6.944 9.606 1.00 89.56 74 ARG A CA 1
ATOM 603 C C . ARG A 1 74 ? -2.770 7.657 10.724 1.00 89.56 74 ARG A C 1
ATOM 605 O O . ARG A 1 74 ? -2.534 7.070 11.773 1.00 89.56 74 ARG A O 1
ATOM 612 N N . VAL A 1 75 ? -2.433 8.936 10.531 1.00 88.06 75 VAL A N 1
ATOM 613 C CA . VAL A 1 75 ? -1.805 9.757 11.585 1.00 88.06 75 VAL A CA 1
ATOM 614 C C . VAL A 1 75 ? -2.728 9.869 12.798 1.00 88.06 75 VAL A C 1
ATOM 616 O O . VAL A 1 75 ? -2.280 9.717 13.922 1.00 88.06 75 VAL A O 1
ATOM 619 N N . THR A 1 76 ? -4.033 10.022 12.580 1.00 89.50 76 THR A N 1
ATOM 620 C CA . THR A 1 76 ? -5.040 10.062 13.649 1.00 89.50 76 THR A CA 1
ATOM 621 C C . THR A 1 76 ? -5.068 8.756 14.451 1.00 89.50 76 THR A C 1
ATOM 623 O O . THR A 1 76 ? -5.144 8.799 15.675 1.00 89.50 76 THR A O 1
ATOM 626 N N . LEU A 1 77 ? -4.990 7.591 13.795 1.00 92.19 77 LEU A N 1
ATOM 627 C CA . LEU A 1 77 ? -4.875 6.298 14.477 1.00 92.19 77 LEU A CA 1
ATOM 628 C C . LEU A 1 77 ? -3.601 6.230 15.316 1.00 92.19 77 LEU A C 1
ATOM 630 O O . LEU A 1 77 ? -3.664 5.861 16.484 1.00 92.19 77 LEU A O 1
ATOM 634 N N . HIS A 1 78 ? -2.463 6.613 14.739 1.00 92.81 78 HIS A N 1
ATOM 635 C CA . HIS A 1 78 ? -1.201 6.680 15.466 1.00 92.81 78 HIS A CA 1
ATOM 636 C C . HIS A 1 78 ? -1.305 7.599 16.691 1.00 92.81 78 HIS A C 1
ATOM 638 O O . HIS A 1 78 ? -0.947 7.204 17.799 1.00 92.81 78 HIS A O 1
ATOM 644 N N . ASP A 1 79 ? -1.882 8.785 16.530 1.00 92.19 79 ASP A N 1
ATOM 645 C CA . ASP A 1 79 ? -2.058 9.732 17.622 1.00 92.19 79 ASP A CA 1
ATOM 646 C C . ASP A 1 79 ? -2.958 9.165 18.717 1.00 92.19 79 ASP A C 1
ATOM 648 O O . ASP A 1 79 ? -2.627 9.287 19.891 1.00 92.19 79 ASP A O 1
ATOM 652 N N . PHE A 1 80 ? -4.061 8.500 18.373 1.00 92.00 80 PHE A N 1
ATOM 653 C CA . PHE A 1 80 ? -4.922 7.883 19.378 1.00 92.00 80 PHE A CA 1
ATOM 654 C C . PHE A 1 80 ? -4.253 6.704 20.078 1.00 92.00 80 PHE A C 1
ATOM 656 O O . PHE A 1 80 ? -4.192 6.682 21.303 1.00 92.00 80 PHE A O 1
ATOM 663 N N . TYR A 1 81 ? -3.728 5.736 19.331 1.00 90.81 81 TYR A N 1
ATOM 664 C CA . TYR A 1 81 ? -3.269 4.469 19.899 1.00 90.81 81 TYR A CA 1
ATOM 665 C C . TYR A 1 81 ? -1.854 4.530 20.477 1.00 90.81 81 TYR A C 1
ATOM 667 O O . TYR A 1 81 ? -1.582 3.878 21.484 1.00 90.81 81 TYR A O 1
ATOM 675 N N . VAL A 1 82 ? -0.958 5.314 19.877 1.00 88.81 82 VAL A N 1
ATOM 676 C CA . VAL A 1 82 ? 0.466 5.352 20.244 1.00 88.81 82 VAL A CA 1
ATOM 677 C C . VAL A 1 82 ? 0.779 6.554 21.131 1.00 88.81 82 VAL A C 1
ATOM 679 O O . VAL A 1 82 ? 1.391 6.384 22.187 1.00 88.81 82 VAL A O 1
ATOM 682 N N . ILE A 1 83 ? 0.338 7.755 20.737 1.00 89.44 83 ILE A N 1
ATOM 683 C CA . ILE A 1 83 ? 0.650 8.997 21.464 1.00 89.44 83 ILE A CA 1
ATOM 684 C C . ILE A 1 83 ? -0.273 9.182 22.674 1.00 89.44 83 ILE A C 1
ATOM 686 O O . ILE A 1 83 ? 0.198 9.284 23.803 1.00 89.44 83 ILE A O 1
ATOM 690 N N . GLN A 1 84 ? -1.587 9.197 22.448 1.00 89.88 84 GLN A N 1
ATOM 691 C CA . GLN A 1 84 ? -2.610 9.413 23.477 1.00 89.88 84 GLN A CA 1
ATOM 692 C C . GLN A 1 84 ? -2.953 8.133 24.243 1.00 89.88 84 GLN A C 1
ATOM 694 O O . GLN A 1 84 ? -3.528 8.208 25.326 1.00 89.88 84 GLN A O 1
ATOM 699 N N . LYS A 1 85 ? -2.619 6.967 23.675 1.00 85.75 85 LYS A N 1
ATOM 700 C CA . LYS A 1 85 ? -2.852 5.635 24.258 1.00 85.75 85 LYS A CA 1
ATOM 701 C C . LYS A 1 85 ? -4.307 5.399 24.648 1.00 85.75 85 LYS A C 1
ATOM 703 O O . LYS A 1 85 ? -4.620 4.861 25.706 1.00 85.75 85 LYS A O 1
ATOM 708 N N . LYS A 1 86 ? -5.205 5.819 23.766 1.00 88.44 86 LYS A N 1
ATOM 709 C CA . LYS A 1 86 ? -6.645 5.863 23.971 1.00 88.44 86 LYS A CA 1
ATOM 710 C C . LYS A 1 86 ? -7.366 5.182 22.812 1.00 88.44 86 LYS A C 1
ATOM 712 O O . LYS A 1 86 ? -7.010 5.367 21.653 1.00 88.44 86 LYS A O 1
ATOM 717 N N . ILE A 1 87 ? -8.443 4.457 23.122 1.00 88.00 87 ILE A N 1
ATOM 718 C CA . ILE A 1 87 ? -9.407 4.014 22.107 1.00 88.00 87 ILE A CA 1
ATOM 719 C C . ILE A 1 87 ? -10.268 5.225 21.721 1.00 88.00 87 ILE A C 1
ATOM 721 O O . ILE A 1 87 ? -10.981 5.753 22.583 1.00 88.00 87 ILE A O 1
ATOM 725 N N . PRO A 1 88 ? -10.226 5.689 20.463 1.00 89.06 88 PRO A N 1
ATOM 726 C CA . PRO A 1 88 ? -11.007 6.842 20.065 1.00 89.06 88 PRO A CA 1
ATOM 727 C C . PRO A 1 88 ? -12.494 6.514 20.056 1.00 89.06 88 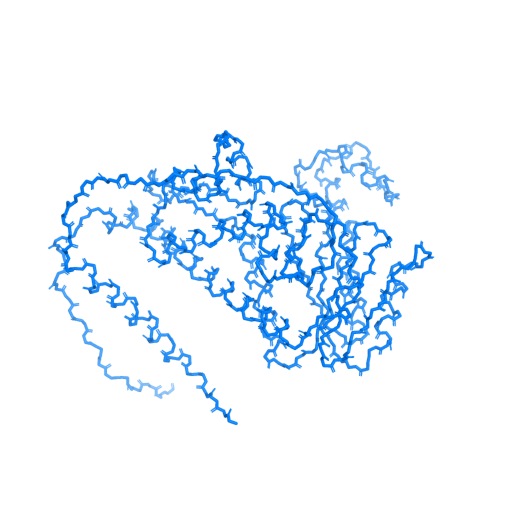PRO A C 1
ATOM 729 O O . PRO A 1 88 ? -12.917 5.407 19.724 1.00 89.06 88 PRO A O 1
ATOM 732 N N . THR A 1 89 ? -13.312 7.508 20.371 1.00 88.88 89 THR A N 1
ATOM 733 C CA . THR A 1 89 ? -14.756 7.441 20.152 1.00 88.88 89 THR A CA 1
ATOM 734 C C . THR A 1 89 ? -15.086 7.708 18.687 1.00 88.88 89 THR A C 1
ATOM 736 O O . THR A 1 89 ? -14.356 8.395 17.970 1.00 88.88 89 THR A O 1
ATOM 739 N N . SER A 1 90 ? -16.257 7.253 18.236 1.00 86.81 90 SER A N 1
ATOM 740 C CA . SER A 1 90 ? -16.740 7.579 16.889 1.00 86.81 90 SER A CA 1
ATOM 741 C C . SER A 1 90 ? -16.793 9.085 16.623 1.00 86.81 90 SER A C 1
ATOM 743 O O . SER A 1 90 ? -16.426 9.526 15.537 1.00 86.81 90 SER A O 1
ATOM 745 N N . LYS A 1 91 ? -17.172 9.894 17.619 1.00 87.06 91 LYS A N 1
ATOM 746 C CA . LYS A 1 91 ? -17.186 11.355 17.487 1.00 87.06 91 LYS A CA 1
ATOM 747 C C . LYS A 1 91 ? -15.785 11.910 17.218 1.00 87.06 91 LYS A C 1
ATOM 749 O O . LYS A 1 91 ? -15.644 12.775 16.358 1.00 87.06 91 LYS A O 1
ATOM 754 N N . GLU A 1 92 ? -14.774 11.421 17.927 1.00 89.25 92 GLU A N 1
ATOM 755 C CA . GLU A 1 92 ? -13.384 11.864 17.778 1.00 89.25 92 GLU A CA 1
ATOM 756 C C . GLU A 1 92 ? -12.814 11.485 16.411 1.00 89.25 92 GLU A C 1
ATOM 758 O O . GLU A 1 92 ? -12.288 12.355 15.717 1.00 89.25 92 GLU A O 1
ATOM 763 N N . VAL A 1 93 ? -13.023 10.238 15.971 1.00 87.94 93 VAL A N 1
ATOM 764 C CA . VAL A 1 93 ? -12.623 9.788 14.627 1.00 87.94 93 VAL A CA 1
ATOM 765 C C . VAL A 1 93 ? -13.283 10.644 13.549 1.00 87.94 93 VAL A C 1
ATOM 767 O O . VAL A 1 93 ? -12.597 11.152 12.671 1.00 87.94 93 VAL A O 1
ATOM 770 N N . LEU A 1 94 ? -14.601 10.858 13.617 1.00 84.56 94 LEU A N 1
ATOM 771 C CA . LEU A 1 94 ? -15.326 11.659 12.622 1.00 84.56 94 LEU A CA 1
ATOM 772 C C . LEU A 1 94 ? -14.864 13.124 12.603 1.00 84.56 94 LEU A C 1
ATOM 774 O O . LEU A 1 94 ? -14.764 13.729 11.534 1.00 84.56 94 LEU A O 1
ATOM 778 N N . THR A 1 95 ? -14.568 13.688 13.777 1.00 85.62 95 THR A N 1
ATOM 779 C CA . THR A 1 95 ? -14.060 15.063 13.907 1.00 85.62 95 THR A CA 1
ATOM 780 C C . THR A 1 95 ? -12.674 15.192 13.275 1.00 85.62 95 THR A C 1
ATOM 782 O O . THR A 1 95 ? -12.411 16.160 12.563 1.00 85.62 95 THR A O 1
ATOM 785 N N . ALA A 1 96 ? -11.805 14.199 13.473 1.00 84.00 96 ALA A N 1
ATOM 786 C CA . ALA A 1 96 ? -10.483 14.172 12.861 1.00 84.00 96 ALA A CA 1
ATOM 787 C C . ALA A 1 96 ? -10.548 13.920 11.341 1.00 84.00 96 ALA A C 1
ATOM 789 O O . ALA A 1 96 ? -9.883 14.618 10.571 1.00 84.00 96 ALA A O 1
ATOM 790 N N . ALA A 1 97 ? -11.391 12.981 10.904 1.00 76.31 97 ALA A N 1
ATOM 791 C CA . ALA A 1 97 ? -11.527 12.540 9.516 1.00 76.31 97 ALA A CA 1
ATOM 792 C C . ALA A 1 97 ? -12.095 13.612 8.582 1.00 76.31 97 ALA A C 1
ATOM 794 O O . ALA A 1 97 ? -11.679 13.722 7.437 1.00 76.31 97 ALA A O 1
ATOM 795 N N . THR A 1 98 ? -13.058 14.405 9.054 1.00 74.94 98 THR A N 1
ATOM 796 C CA . THR A 1 98 ? -13.757 15.391 8.221 1.00 74.94 98 THR A CA 1
ATOM 797 C C . THR A 1 98 ? -13.776 16.755 8.899 1.00 74.94 98 THR A C 1
ATOM 799 O O . THR A 1 98 ? -14.724 17.058 9.623 1.00 74.94 98 THR A O 1
ATOM 802 N N . PRO A 1 99 ? -12.762 17.611 8.671 1.00 65.75 99 PRO A N 1
ATOM 803 C CA . PRO A 1 99 ? -12.814 18.989 9.138 1.00 65.75 99 PRO A CA 1
ATOM 804 C C . PRO A 1 99 ? -13.907 19.740 8.354 1.00 65.75 99 PRO A C 1
ATOM 806 O O . PRO A 1 99 ? -13.698 20.148 7.215 1.00 65.75 99 PRO A O 1
ATOM 809 N N . GLY A 1 100 ? -15.108 19.873 8.928 1.00 71.50 100 GLY A N 1
ATOM 810 C CA . GLY A 1 100 ? -16.213 20.640 8.338 1.00 71.50 100 GLY A CA 1
ATOM 811 C C . GLY A 1 100 ? -17.618 20.080 8.599 1.00 71.50 100 GLY A C 1
ATOM 812 O O . GLY A 1 100 ? -17.805 19.087 9.294 1.00 71.50 100 GLY A O 1
ATOM 813 N N . LYS A 1 101 ? -18.635 20.729 8.013 1.00 68.25 101 LYS A N 1
ATOM 814 C CA . LYS A 1 101 ? -20.068 20.391 8.161 1.00 68.25 101 LYS A CA 1
ATOM 815 C C . LYS A 1 101 ? -20.533 19.267 7.212 1.00 68.25 101 LYS A C 1
ATOM 817 O O . LYS A 1 101 ? -21.598 19.379 6.609 1.00 68.25 101 LYS A O 1
ATOM 822 N N . ARG A 1 102 ? -19.742 18.204 7.014 1.00 73.81 102 ARG A N 1
ATOM 823 C CA . ARG A 1 102 ? -20.183 17.066 6.180 1.00 73.81 102 ARG A CA 1
ATOM 824 C C . ARG A 1 102 ? -21.177 16.179 6.955 1.00 73.81 102 ARG A C 1
ATOM 826 O O . ARG A 1 102 ? -21.010 16.011 8.165 1.00 73.81 102 ARG A O 1
ATOM 833 N N . PRO A 1 103 ? -22.205 15.603 6.302 1.00 73.88 103 PRO A N 1
ATOM 834 C CA . PRO A 1 103 ? -23.113 14.657 6.951 1.00 73.88 103 PRO A CA 1
ATOM 835 C C . PRO A 1 103 ? -22.364 13.426 7.483 1.00 73.88 103 PRO A C 1
ATOM 837 O O . PRO A 1 103 ? -21.513 12.873 6.790 1.00 73.88 103 PRO A O 1
ATOM 840 N N . LYS A 1 104 ? -22.716 12.949 8.685 1.00 73.94 104 LYS A N 1
ATOM 841 C CA . LYS A 1 104 ? -22.050 11.792 9.321 1.00 73.94 104 LYS A CA 1
ATOM 842 C C . LYS A 1 104 ? -22.108 10.513 8.477 1.00 73.94 104 LYS A C 1
ATOM 844 O O . LYS A 1 104 ? -21.135 9.767 8.454 1.00 73.94 104 LYS A O 1
ATOM 849 N N . SER A 1 105 ? -23.230 10.261 7.799 1.00 76.00 105 SER A N 1
ATOM 850 C CA . SER A 1 105 ? -23.423 9.077 6.946 1.00 76.00 105 SER A CA 1
ATOM 851 C C . SER A 1 105 ? -22.403 9.023 5.809 1.00 76.00 105 SER A C 1
ATOM 853 O O . SER A 1 105 ? -21.772 7.993 5.599 1.00 76.00 105 SER A O 1
ATOM 855 N N . TYR A 1 106 ? -22.167 10.163 5.155 1.00 73.00 106 TYR A N 1
ATOM 856 C CA . TYR A 1 106 ? -21.146 10.293 4.119 1.00 73.00 106 TYR A CA 1
ATOM 857 C C . TYR A 1 106 ? -19.755 9.942 4.658 1.00 73.00 106 TYR A C 1
ATOM 859 O O . TYR A 1 106 ? -19.002 9.223 4.007 1.00 73.00 106 TYR A O 1
ATOM 867 N N . THR A 1 107 ? -19.419 10.397 5.868 1.00 78.00 107 THR A N 1
ATOM 868 C CA . THR A 1 107 ? -18.109 10.118 6.459 1.00 78.00 107 THR A CA 1
ATOM 869 C C . THR A 1 107 ? -17.912 8.629 6.741 1.00 78.00 107 THR A C 1
ATOM 871 O O . THR A 1 107 ? -16.863 8.106 6.389 1.00 78.00 107 THR A O 1
ATOM 874 N N . PHE A 1 108 ? -18.890 7.911 7.308 1.00 80.50 108 PHE A N 1
ATOM 875 C CA . PHE A 1 108 ? -18.736 6.468 7.562 1.00 80.50 108 PHE A CA 1
ATOM 876 C C . PHE A 1 108 ? -18.542 5.653 6.285 1.00 80.50 108 PHE A C 1
ATOM 878 O O . PHE A 1 108 ? -17.669 4.786 6.251 1.00 80.50 108 PHE A O 1
ATOM 885 N N . ASP A 1 109 ? -19.291 5.968 5.228 1.00 78.75 109 ASP A N 1
ATOM 886 C CA . ASP A 1 109 ? -19.101 5.338 3.923 1.00 78.75 109 ASP A CA 1
ATOM 887 C C . ASP A 1 109 ? -17.695 5.598 3.384 1.00 78.75 109 ASP A C 1
ATOM 889 O O . ASP A 1 109 ? -17.060 4.692 2.850 1.00 78.75 109 ASP A O 1
ATOM 893 N N . VAL A 1 110 ? -17.185 6.823 3.542 1.00 80.06 110 VAL A N 1
ATOM 894 C CA . VAL A 1 110 ? -15.820 7.184 3.147 1.00 80.06 110 VAL A CA 1
ATOM 895 C C . VAL A 1 110 ? -14.784 6.432 3.985 1.00 80.06 110 VAL A C 1
ATOM 897 O O . VAL A 1 110 ? -13.829 5.916 3.413 1.00 80.06 110 VAL A O 1
ATOM 900 N N . LEU A 1 111 ? -14.959 6.305 5.303 1.00 85.25 111 LEU A N 1
ATOM 901 C CA . LEU A 1 111 ? -14.053 5.530 6.164 1.00 85.25 111 LEU A CA 1
ATOM 902 C C . LEU A 1 111 ? -14.018 4.061 5.736 1.00 85.25 111 LEU A C 1
ATOM 904 O O . LEU A 1 111 ? -12.943 3.527 5.461 1.00 85.25 111 LEU A O 1
ATOM 908 N N . ALA A 1 112 ? -15.192 3.448 5.575 1.00 85.31 112 ALA A N 1
ATOM 909 C CA . ALA A 1 112 ? -15.314 2.071 5.119 1.00 85.31 112 ALA A CA 1
ATOM 910 C C . ALA A 1 112 ? -14.674 1.896 3.736 1.00 85.31 112 ALA A C 1
ATOM 912 O O . ALA A 1 112 ? -13.886 0.972 3.526 1.00 85.31 112 ALA A O 1
ATOM 913 N N . ARG A 1 113 ? -14.935 2.808 2.787 1.00 79.69 113 ARG A N 1
ATOM 914 C CA . ARG A 1 113 ? -14.278 2.839 1.465 1.00 79.69 113 ARG A CA 1
ATOM 915 C C . ARG A 1 113 ? -12.760 2.994 1.576 1.00 79.69 113 ARG A C 1
ATOM 917 O O . ARG A 1 113 ? -12.035 2.347 0.841 1.00 79.69 113 ARG A O 1
ATOM 924 N N . ASN A 1 114 ? -12.235 3.720 2.546 1.00 79.81 114 ASN A N 1
ATOM 925 C CA . ASN A 1 114 ? -10.788 3.792 2.747 1.00 79.81 114 ASN A CA 1
ATOM 926 C C . ASN A 1 114 ? -10.202 2.587 3.501 1.00 79.81 114 ASN A C 1
ATOM 928 O O . ASN A 1 114 ? -8.989 2.480 3.629 1.00 79.81 114 ASN A O 1
ATOM 932 N N . GLY A 1 115 ? -11.032 1.607 3.873 1.00 87.56 115 GLY A N 1
ATOM 933 C CA . GLY A 1 115 ? -10.598 0.394 4.567 1.00 87.56 115 GLY A CA 1
ATOM 934 C C . GLY A 1 115 ? -10.470 0.585 6.066 1.00 87.56 115 GLY A C 1
ATOM 935 O O . GLY A 1 115 ? -9.773 -0.187 6.699 1.00 87.56 115 GLY A O 1
ATOM 936 N N . PHE A 1 116 ? -11.122 1.593 6.633 1.00 91.06 116 PHE A N 1
ATOM 937 C CA . PHE A 1 116 ? -11.191 1.760 8.072 1.00 91.06 116 PHE A CA 1
ATOM 938 C C . PHE A 1 116 ? -12.553 1.326 8.591 1.00 91.06 116 PHE A C 1
ATOM 940 O O . PHE A 1 116 ? -13.588 1.593 7.975 1.00 91.06 116 PHE A O 1
ATOM 947 N N . GLY A 1 117 ? -12.565 0.682 9.749 1.00 91.94 117 GLY A N 1
ATOM 948 C CA . GLY A 1 117 ? -13.787 0.158 10.332 1.00 91.94 117 GLY A CA 1
ATOM 949 C C . GLY A 1 117 ? -13.673 -0.071 11.827 1.00 91.94 117 GLY A C 1
ATOM 950 O O . GLY A 1 117 ? -12.589 -0.076 12.406 1.00 91.94 117 GLY A O 1
ATOM 951 N N . TRP A 1 118 ? -14.830 -0.260 12.452 1.00 93.44 118 TRP A N 1
ATOM 952 C CA . TRP A 1 118 ? -14.904 -0.682 13.843 1.00 93.44 118 TRP A CA 1
ATOM 953 C C . TRP A 1 118 ? -14.816 -2.201 13.908 1.00 93.44 118 TRP A C 1
ATOM 955 O O . TRP A 1 118 ? -15.596 -2.893 13.255 1.00 93.44 118 TRP A O 1
ATOM 965 N N . LYS A 1 119 ? -13.891 -2.714 14.714 1.00 93.38 119 LYS A N 1
ATOM 966 C CA . LYS A 1 119 ? -13.745 -4.140 14.996 1.00 93.38 119 LYS A CA 1
ATOM 967 C C . LYS A 1 119 ? -14.009 -4.389 16.470 1.00 93.38 119 LYS A C 1
ATOM 969 O O . LYS A 1 119 ? -13.448 -3.709 17.327 1.00 93.38 119 LYS A O 1
ATOM 974 N N . GLN A 1 120 ? -14.884 -5.344 16.763 1.00 92.69 120 GLN A N 1
ATOM 975 C CA . GLN A 1 120 ? -15.169 -5.748 18.134 1.00 92.69 120 GLN A CA 1
ATOM 976 C C . GLN A 1 120 ? -13.919 -6.378 18.761 1.00 92.69 120 GLN A C 1
ATOM 978 O O . GLN A 1 120 ? -13.283 -7.233 18.141 1.00 92.69 120 GLN A O 1
ATOM 983 N N . ILE A 1 121 ? -13.581 -5.961 19.983 1.00 88.75 121 ILE A N 1
ATOM 984 C CA . ILE A 1 121 ? -12.535 -6.615 20.770 1.00 88.75 121 ILE A CA 1
ATOM 985 C C . ILE A 1 121 ? -13.117 -7.953 21.258 1.00 88.75 121 ILE A C 1
ATOM 987 O O . ILE A 1 121 ? -14.168 -7.934 21.915 1.00 88.75 121 ILE A O 1
ATOM 991 N N . PRO A 1 122 ? -12.476 -9.100 20.956 1.00 87.50 122 PRO A N 1
ATOM 992 C CA . PRO A 1 122 ? -12.955 -10.413 21.377 1.00 87.50 122 PRO A CA 1
ATOM 993 C C . PRO A 1 122 ? -13.231 -10.460 22.881 1.00 87.50 122 PRO A C 1
ATOM 995 O O . PRO A 1 122 ? -12.527 -9.814 23.646 1.00 87.50 122 PRO A O 1
ATOM 998 N N . GLY A 1 123 ? -14.272 -11.183 23.296 1.00 85.88 123 GLY A N 1
ATOM 999 C CA . GLY A 1 123 ? -14.636 -11.306 24.714 1.00 85.88 123 GLY A CA 1
ATOM 1000 C C . GLY A 1 123 ? -15.282 -10.062 25.337 1.00 85.88 123 GLY A C 1
ATOM 1001 O O . GLY A 1 123 ? -15.604 -10.075 26.519 1.00 85.88 123 GLY A O 1
ATOM 1002 N N . THR A 1 124 ? -15.513 -8.987 24.573 1.00 85.44 124 THR A N 1
ATOM 1003 C CA . THR A 1 124 ? -16.045 -7.722 25.107 1.00 85.44 124 THR A CA 1
ATOM 1004 C C . THR A 1 124 ? -17.170 -7.160 24.235 1.00 85.44 124 THR A C 1
ATOM 1006 O O . THR A 1 124 ? -17.349 -7.558 23.084 1.00 85.44 124 THR A O 1
ATOM 1009 N N . ASN A 1 125 ? -17.910 -6.178 24.754 1.00 84.75 125 ASN A N 1
ATOM 1010 C CA . ASN A 1 125 ? -18.858 -5.365 23.981 1.00 84.75 125 ASN A CA 1
ATOM 1011 C C . ASN A 1 125 ? -18.222 -4.091 23.384 1.00 84.75 125 ASN A C 1
ATOM 1013 O O . ASN A 1 125 ? -18.930 -3.262 22.810 1.00 84.75 125 ASN A O 1
ATOM 1017 N N . LYS A 1 126 ? -16.906 -3.905 23.542 1.00 85.62 126 LYS A N 1
ATOM 1018 C CA . LYS A 1 126 ? -16.177 -2.730 23.057 1.00 85.62 126 LYS A CA 1
ATOM 1019 C C . LYS A 1 126 ? -15.686 -2.968 21.627 1.00 85.62 126 LYS A C 1
ATOM 1021 O O . LYS A 1 126 ? -15.421 -4.098 21.220 1.00 85.62 126 LYS A O 1
ATOM 1026 N N . ALA A 1 127 ? -15.532 -1.885 20.871 1.00 90.00 127 ALA A N 1
ATOM 1027 C CA . ALA A 1 127 ? -14.968 -1.910 19.527 1.00 90.00 127 ALA A CA 1
ATOM 1028 C C . ALA A 1 127 ? -13.835 -0.890 19.394 1.00 90.00 127 ALA A C 1
ATOM 1030 O O . ALA A 1 127 ? -13.858 0.164 20.028 1.00 90.00 127 ALA A O 1
ATOM 1031 N N . ILE A 1 128 ? -12.864 -1.208 18.545 1.00 93.38 128 ILE A N 1
ATOM 1032 C CA . ILE A 1 128 ? -11.740 -0.342 18.187 1.00 93.38 128 ILE A CA 1
ATOM 1033 C C . ILE A 1 128 ? -11.848 0.072 16.727 1.00 93.38 128 ILE A C 1
ATOM 1035 O O . ILE A 1 128 ? -12.308 -0.705 15.893 1.00 93.38 128 ILE A O 1
ATOM 1039 N N . PHE A 1 129 ? -11.442 1.300 16.425 1.00 94.25 129 PHE A N 1
ATOM 1040 C CA . PHE A 1 129 ? -11.379 1.794 15.060 1.00 94.25 129 PHE A CA 1
ATOM 1041 C C . PHE A 1 129 ? -10.012 1.455 14.480 1.00 94.25 129 PHE A C 1
ATOM 1043 O O . PHE A 1 129 ? -9.001 1.924 14.990 1.00 94.25 129 PHE A O 1
ATOM 1050 N N . ILE A 1 130 ? -9.974 0.630 13.441 1.00 94.75 130 ILE A N 1
ATOM 1051 C CA . ILE A 1 130 ? -8.727 0.132 12.861 1.00 94.75 130 ILE A CA 1
ATOM 1052 C C . ILE A 1 130 ? -8.763 0.212 11.339 1.00 94.75 130 ILE A C 1
ATOM 1054 O O . ILE A 1 130 ? -9.833 0.297 10.730 1.00 94.75 130 ILE A O 1
ATOM 1058 N N . GLU A 1 131 ? -7.584 0.175 10.732 1.00 93.31 131 GLU A N 1
ATOM 1059 C CA . GLU A 1 131 ? -7.444 -0.111 9.309 1.00 93.31 131 GLU A CA 1
ATOM 1060 C C . GLU A 1 131 ? -7.619 -1.615 9.045 1.00 93.31 131 GLU A C 1
ATOM 1062 O O . GLU A 1 131 ? -7.388 -2.458 9.912 1.00 93.31 131 GLU A O 1
ATOM 1067 N N . ASP A 1 132 ? -8.035 -1.948 7.831 1.00 90.75 132 ASP A N 1
ATOM 1068 C CA . ASP A 1 132 ? -8.011 -3.291 7.282 1.00 90.75 132 ASP A CA 1
ATOM 1069 C C . ASP A 1 132 ? -6.598 -3.890 7.367 1.00 90.75 132 ASP A C 1
ATOM 1071 O O . ASP A 1 132 ? -5.626 -3.332 6.850 1.00 90.75 132 ASP A O 1
ATOM 1075 N N . SER A 1 133 ? -6.491 -5.045 8.026 1.00 88.62 133 SER A N 1
ATOM 1076 C CA . SER A 1 133 ? -5.205 -5.669 8.347 1.00 88.62 133 SER A CA 1
ATOM 1077 C C . SER A 1 133 ? -4.433 -6.115 7.107 1.00 88.62 133 SER A C 1
ATOM 1079 O O . SER A 1 133 ? -3.207 -6.068 7.103 1.00 88.62 133 SER A O 1
ATOM 1081 N N . GLU A 1 134 ? -5.125 -6.529 6.039 1.00 86.31 134 GLU A N 1
ATOM 1082 C CA . GLU A 1 134 ? -4.456 -6.939 4.801 1.00 86.31 134 GLU A CA 1
ATOM 1083 C C . GLU A 1 134 ? -3.752 -5.742 4.152 1.00 86.31 134 GLU A C 1
ATOM 1085 O O . GLU A 1 134 ? -2.599 -5.844 3.733 1.00 86.31 134 GLU A O 1
ATOM 1090 N N . ARG A 1 135 ? -4.407 -4.577 4.132 1.00 85.19 135 ARG A N 1
ATOM 1091 C CA . ARG A 1 135 ? -3.822 -3.338 3.593 1.00 85.19 135 ARG A CA 1
ATOM 1092 C C . ARG A 1 135 ? -2.655 -2.829 4.409 1.00 85.19 135 ARG A C 1
ATOM 1094 O O . ARG A 1 135 ? -1.631 -2.451 3.838 1.00 85.19 135 ARG A O 1
ATOM 1101 N N . LEU A 1 136 ? -2.808 -2.821 5.729 1.00 88.88 136 LEU A N 1
ATOM 1102 C CA . LEU A 1 136 ? -1.741 -2.426 6.635 1.00 88.88 136 LEU A CA 1
ATOM 1103 C C . LEU A 1 136 ? -0.518 -3.333 6.438 1.00 88.88 136 LEU A C 1
ATOM 1105 O O . LEU A 1 136 ? 0.584 -2.830 6.221 1.00 88.88 136 LEU A O 1
ATOM 1109 N N . ALA A 1 137 ? -0.719 -4.652 6.371 1.00 88.12 137 ALA A N 1
ATOM 1110 C CA . ALA A 1 137 ? 0.346 -5.616 6.105 1.00 88.12 137 ALA A CA 1
ATOM 1111 C C . ALA A 1 137 ? 1.006 -5.414 4.727 1.00 88.12 137 ALA A C 1
ATOM 1113 O O . ALA A 1 137 ? 2.235 -5.408 4.628 1.00 88.12 137 ALA A O 1
ATOM 1114 N N . GLN A 1 138 ? 0.222 -5.195 3.664 1.00 88.62 138 GLN A N 1
ATOM 1115 C CA . GLN A 1 138 ? 0.750 -4.895 2.326 1.00 88.62 138 GLN A CA 1
ATOM 1116 C C . GLN A 1 138 ? 1.613 -3.626 2.329 1.00 88.62 138 GLN A C 1
ATOM 1118 O O . GLN A 1 138 ? 2.700 -3.615 1.745 1.00 88.62 138 GLN A O 1
ATOM 1123 N N . ARG A 1 139 ? 1.166 -2.566 3.015 1.00 90.19 139 ARG A N 1
ATOM 1124 C CA . ARG A 1 139 ? 1.911 -1.307 3.127 1.00 90.19 139 ARG A CA 1
ATOM 1125 C C . ARG A 1 139 ? 3.192 -1.462 3.940 1.00 90.19 139 ARG A C 1
ATOM 1127 O O . ARG A 1 139 ? 4.238 -1.014 3.476 1.00 90.19 139 ARG A O 1
ATOM 1134 N N . ILE A 1 140 ? 3.143 -2.130 5.092 1.00 91.50 140 ILE A N 1
ATOM 1135 C CA . ILE A 1 140 ? 4.332 -2.437 5.902 1.00 91.50 140 ILE A CA 1
ATOM 1136 C C . ILE A 1 140 ? 5.337 -3.246 5.072 1.00 91.50 140 ILE A C 1
ATOM 1138 O O . ILE A 1 140 ? 6.518 -2.904 5.030 1.00 91.50 140 ILE A O 1
ATOM 1142 N N . GLY A 1 141 ? 4.872 -4.267 4.344 1.00 91.06 141 GLY A N 1
ATOM 1143 C CA . GLY A 1 141 ? 5.714 -5.080 3.466 1.00 91.06 141 GLY A CA 1
ATOM 1144 C C . GLY A 1 141 ? 6.361 -4.274 2.335 1.00 91.06 141 GLY A C 1
ATOM 1145 O O . GLY A 1 141 ? 7.549 -4.446 2.055 1.00 91.06 141 GLY A O 1
ATOM 1146 N N . TYR A 1 142 ? 5.613 -3.362 1.710 1.00 93.50 142 TYR A N 1
ATOM 1147 C CA . TYR A 1 142 ? 6.142 -2.428 0.713 1.00 93.50 142 TYR A CA 1
ATOM 1148 C C . TYR A 1 142 ? 7.219 -1.508 1.308 1.00 93.50 142 TYR A C 1
ATOM 1150 O O . TYR A 1 142 ? 8.334 -1.447 0.785 1.00 93.50 142 TYR A O 1
ATOM 1158 N N . LEU A 1 143 ? 6.919 -0.829 2.420 1.00 91.38 143 LEU A N 1
ATOM 1159 C CA . LEU A 1 143 ? 7.833 0.122 3.057 1.00 91.38 143 LEU A CA 1
ATOM 1160 C C . LEU A 1 143 ? 9.109 -0.564 3.564 1.00 91.38 143 LEU A C 1
ATOM 1162 O O . LEU A 1 143 ? 10.204 -0.046 3.361 1.00 91.38 143 LEU A O 1
ATOM 1166 N N . SER A 1 144 ? 8.986 -1.761 4.142 1.00 94.56 144 SER A N 1
ATOM 1167 C CA . SER A 1 144 ? 10.125 -2.582 4.568 1.00 94.56 144 SER A CA 1
ATOM 1168 C C . SER A 1 144 ? 11.064 -2.902 3.398 1.00 94.56 144 SER A C 1
ATOM 1170 O O . SER A 1 144 ? 12.276 -2.693 3.494 1.00 94.56 144 SER A O 1
ATOM 1172 N N . LYS A 1 145 ? 10.517 -3.326 2.246 1.00 95.06 145 LYS A N 1
ATOM 1173 C CA . LYS A 1 145 ? 11.313 -3.566 1.030 1.00 95.06 145 LYS A CA 1
ATOM 1174 C C . LYS A 1 145 ? 12.011 -2.293 0.556 1.00 95.06 145 LYS A C 1
ATOM 1176 O O . LYS A 1 145 ? 13.208 -2.343 0.277 1.00 95.06 145 LYS A O 1
ATOM 1181 N N . MET A 1 146 ? 11.291 -1.170 0.490 1.00 93.06 146 MET A N 1
ATOM 1182 C CA . MET A 1 146 ? 11.856 0.126 0.094 1.00 93.06 146 MET A CA 1
ATOM 1183 C C . MET A 1 146 ? 13.048 0.512 0.976 1.00 93.06 146 MET A C 1
ATOM 1185 O O . MET A 1 146 ? 14.124 0.801 0.452 1.00 93.06 146 MET A O 1
ATOM 1189 N N . ILE A 1 147 ? 12.889 0.449 2.302 1.00 93.44 147 ILE A N 1
ATOM 1190 C CA . ILE A 1 147 ? 13.949 0.756 3.274 1.00 93.44 147 ILE A CA 1
ATOM 1191 C C . ILE A 1 147 ? 15.168 -0.143 3.041 1.00 93.44 147 ILE A C 1
ATOM 1193 O O . ILE A 1 147 ? 16.267 0.373 2.826 1.00 93.44 147 ILE A O 1
ATOM 1197 N N . ARG A 1 148 ? 14.963 -1.464 2.961 1.00 95.88 148 ARG A N 1
ATOM 1198 C CA . ARG A 1 148 ? 16.036 -2.444 2.736 1.00 95.88 148 ARG A CA 1
ATOM 1199 C C . ARG A 1 148 ? 16.832 -2.156 1.461 1.00 95.88 148 ARG A C 1
ATOM 1201 O O . ARG A 1 148 ? 18.059 -2.210 1.460 1.00 95.88 148 ARG A O 1
ATOM 1208 N N . PHE A 1 149 ? 16.154 -1.845 0.358 1.00 95.12 149 PHE A N 1
ATOM 1209 C CA . PHE A 1 149 ? 16.831 -1.557 -0.908 1.00 95.12 149 PHE A CA 1
ATOM 1210 C C . PHE A 1 149 ? 17.619 -0.248 -0.884 1.00 95.12 149 PHE A C 1
ATOM 1212 O O . PHE A 1 149 ? 18.699 -0.168 -1.471 1.00 95.12 149 PHE A O 1
ATOM 1219 N N . ARG A 1 150 ? 17.117 0.766 -0.178 1.00 91.69 150 ARG A N 1
ATOM 1220 C CA . ARG A 1 150 ? 17.839 2.029 0.011 1.00 91.69 150 ARG A CA 1
ATOM 1221 C C . ARG A 1 150 ? 19.083 1.853 0.870 1.00 91.69 150 ARG A C 1
ATOM 1223 O O . ARG A 1 150 ? 20.121 2.417 0.538 1.00 91.69 150 ARG A O 1
ATOM 1230 N N . GLU A 1 151 ? 18.992 1.060 1.932 1.00 92.62 151 GLU A N 1
ATOM 1231 C CA . GLU A 1 151 ? 20.128 0.720 2.799 1.00 92.62 151 GLU A CA 1
ATOM 1232 C C . GLU A 1 151 ? 21.195 -0.076 2.045 1.00 92.62 151 GLU A C 1
ATOM 1234 O O . GLU A 1 151 ? 22.383 0.187 2.200 1.00 92.62 151 GLU A O 1
ATOM 1239 N N . ALA A 1 152 ? 20.777 -0.942 1.119 1.00 94.44 152 ALA A N 1
ATOM 1240 C CA . ALA A 1 152 ? 21.668 -1.614 0.175 1.00 94.44 152 ALA A CA 1
ATOM 1241 C C . ALA A 1 152 ? 22.243 -0.687 -0.922 1.00 94.44 152 ALA A C 1
ATOM 1243 O O . ALA A 1 152 ? 22.916 -1.158 -1.839 1.00 94.44 152 ALA A O 1
ATOM 1244 N N . GLY A 1 153 ? 21.958 0.620 -0.881 1.00 91.62 153 GLY A N 1
ATOM 1245 C CA . GLY A 1 153 ? 22.477 1.603 -1.831 1.00 91.62 153 GLY A CA 1
ATOM 1246 C C . GLY A 1 153 ? 21.942 1.450 -3.257 1.00 91.62 153 GLY A C 1
ATOM 1247 O O . GLY A 1 153 ? 22.563 1.965 -4.189 1.00 91.62 153 GLY A O 1
ATOM 1248 N N . LYS A 1 154 ? 20.816 0.748 -3.446 1.00 92.38 154 LYS A N 1
ATOM 1249 C CA . LYS A 1 154 ? 20.234 0.502 -4.769 1.00 92.38 154 LYS A CA 1
ATOM 1250 C C . LYS A 1 154 ? 19.721 1.793 -5.402 1.00 92.38 154 LYS A C 1
ATOM 1252 O O . LYS A 1 154 ? 19.276 2.719 -4.723 1.00 92.38 154 LYS A O 1
ATOM 1257 N N . HIS A 1 155 ? 19.757 1.828 -6.729 1.00 89.88 155 HIS A N 1
ATOM 1258 C CA . HIS A 1 155 ? 19.149 2.894 -7.514 1.00 89.88 155 HIS A CA 1
ATOM 1259 C C . HIS A 1 155 ? 17.686 2.576 -7.800 1.00 89.88 155 HIS A C 1
ATOM 1261 O O . HIS A 1 155 ? 17.348 1.420 -8.041 1.00 89.88 155 HIS A O 1
ATOM 1267 N N . PHE A 1 156 ? 16.835 3.598 -7.806 1.00 88.94 156 PHE A N 1
ATOM 1268 C CA . PHE A 1 156 ? 15.398 3.443 -8.018 1.00 88.94 156 PHE A CA 1
ATOM 1269 C C . PHE A 1 156 ? 14.959 4.049 -9.347 1.00 88.94 156 PHE A C 1
ATOM 1271 O O . PHE A 1 156 ? 15.435 5.121 -9.728 1.00 88.94 156 PHE A O 1
ATOM 1278 N N . VAL A 1 157 ? 14.025 3.372 -10.009 1.00 87.56 157 VAL A N 1
ATOM 1279 C CA . VAL A 1 157 ? 13.294 3.855 -11.182 1.00 87.56 157 VAL A CA 1
ATOM 1280 C C . VAL A 1 157 ? 11.811 3.828 -10.834 1.00 87.56 157 VAL A C 1
ATOM 1282 O O . VAL A 1 157 ? 11.211 2.763 -10.723 1.00 87.56 157 VAL A O 1
ATOM 1285 N N . TYR A 1 158 ? 11.214 4.992 -10.623 1.00 85.00 158 TYR A N 1
ATOM 1286 C CA . TYR A 1 158 ? 9.787 5.122 -10.369 1.00 85.00 158 TYR A CA 1
ATOM 1287 C C . TYR A 1 158 ? 9.052 5.170 -11.697 1.00 85.00 158 TYR A C 1
ATOM 1289 O O . TYR A 1 158 ? 9.258 6.089 -12.486 1.00 85.00 158 TYR A O 1
ATOM 1297 N N . LEU A 1 159 ? 8.191 4.189 -11.934 1.00 84.19 159 LEU A N 1
ATOM 1298 C CA . LEU A 1 159 ? 7.278 4.206 -13.062 1.00 84.19 159 LEU A CA 1
ATOM 1299 C C . LEU A 1 159 ? 5.923 4.720 -12.590 1.00 84.19 159 LEU A C 1
ATOM 1301 O O . LEU A 1 159 ? 5.376 4.277 -11.572 1.00 84.19 159 LEU A O 1
ATOM 1305 N N . ASN A 1 160 ? 5.363 5.636 -13.361 1.00 76.94 160 ASN A N 1
ATOM 1306 C CA . ASN A 1 160 ? 3.955 5.955 -13.325 1.00 76.94 160 ASN A CA 1
ATOM 1307 C C . ASN A 1 160 ? 3.341 5.412 -14.609 1.00 76.94 160 ASN A C 1
ATOM 1309 O O . ASN A 1 160 ? 3.575 5.945 -15.688 1.00 76.94 160 ASN A O 1
ATOM 1313 N N . ILE A 1 161 ? 2.612 4.311 -14.484 1.00 72.62 161 ILE A N 1
ATOM 1314 C CA . ILE A 1 161 ? 1.932 3.672 -15.603 1.00 72.62 161 ILE A CA 1
ATOM 1315 C C . ILE A 1 161 ? 0.459 4.022 -15.442 1.00 72.62 161 ILE A C 1
ATOM 1317 O O . ILE A 1 161 ? -0.214 3.499 -14.553 1.00 72.62 161 ILE A O 1
ATOM 1321 N N . GLY A 1 162 ? -0.016 4.977 -16.238 1.00 65.88 162 GLY A N 1
ATOM 1322 C CA . GLY A 1 162 ? -1.422 5.355 -16.257 1.00 65.88 162 GLY A CA 1
ATOM 1323 C C . GLY A 1 162 ? -2.318 4.200 -16.707 1.00 65.88 162 GLY A C 1
ATOM 1324 O O . GLY A 1 162 ? -1.886 3.287 -17.406 1.00 65.88 162 GLY A O 1
ATOM 1325 N N . GLN A 1 163 ? -3.601 4.263 -16.335 1.00 59.06 163 GLN A N 1
ATOM 1326 C CA . GLN A 1 163 ? -4.613 3.319 -16.835 1.00 59.06 163 GLN A CA 1
ATOM 1327 C C . GLN A 1 163 ? -4.841 3.461 -18.348 1.00 59.06 163 GLN A C 1
ATOM 1329 O O . GLN A 1 163 ? -5.276 2.516 -19.000 1.00 59.06 163 GLN A O 1
ATOM 1334 N N . SER A 1 164 ? -4.563 4.640 -18.911 1.00 57.88 164 SER A N 1
ATOM 1335 C CA . SER A 1 164 ? -4.539 4.863 -20.353 1.00 57.88 164 SER A CA 1
ATOM 1336 C C . SER A 1 164 ? -3.122 4.662 -20.888 1.00 57.88 164 SER A C 1
ATOM 1338 O O . SER A 1 164 ? -2.160 5.142 -20.286 1.00 57.88 164 SER A O 1
ATOM 1340 N N . ALA A 1 165 ? -3.002 4.015 -22.053 1.00 53.62 165 ALA A N 1
ATOM 1341 C CA . ALA A 1 165 ? -1.726 3.793 -22.746 1.00 53.62 165 ALA A CA 1
ATOM 1342 C C . ALA A 1 165 ? -0.922 5.091 -22.976 1.00 53.62 165 ALA A C 1
ATOM 1344 O O . ALA A 1 165 ? 0.291 5.047 -23.110 1.00 53.62 165 ALA A O 1
ATOM 1345 N N . THR A 1 166 ? -1.593 6.243 -22.940 1.00 55.38 166 THR A N 1
ATOM 1346 C CA . THR A 1 166 ? -1.060 7.586 -23.195 1.00 55.38 166 THR A CA 1
ATOM 1347 C C . THR A 1 166 ? -0.169 8.186 -22.108 1.00 55.38 166 THR A C 1
ATOM 1349 O O . THR A 1 166 ? 0.431 9.223 -22.356 1.00 55.38 166 THR A O 1
ATOM 1352 N N . ASN A 1 167 ? -0.113 7.628 -20.893 1.00 63.06 167 ASN A N 1
ATOM 1353 C CA . ASN A 1 167 ? 0.545 8.292 -19.757 1.00 63.06 167 ASN A CA 1
ATOM 1354 C C . ASN A 1 167 ? 1.486 7.343 -19.011 1.00 63.06 167 ASN A C 1
ATOM 1356 O O . ASN A 1 167 ? 1.236 6.991 -17.857 1.00 63.06 167 ASN A O 1
ATOM 1360 N N . CYS A 1 168 ? 2.560 6.917 -19.673 1.00 67.25 168 CYS A N 1
ATOM 1361 C CA . CYS A 1 168 ? 3.657 6.221 -19.009 1.00 67.25 168 CYS A CA 1
ATOM 1362 C C . CYS A 1 168 ? 4.818 7.194 -18.808 1.00 67.25 168 CYS A C 1
ATOM 1364 O O . CYS A 1 168 ? 5.326 7.753 -19.776 1.00 67.25 168 CYS A O 1
ATOM 1366 N N . THR A 1 169 ? 5.231 7.394 -17.557 1.00 70.69 169 THR A N 1
ATOM 1367 C CA . THR A 1 169 ? 6.419 8.183 -17.225 1.00 70.69 169 THR A CA 1
ATOM 1368 C C . THR A 1 169 ? 7.364 7.369 -16.357 1.00 70.69 169 THR A C 1
ATOM 1370 O O . THR A 1 169 ? 6.946 6.601 -15.488 1.00 70.69 169 THR A O 1
ATOM 1373 N N . ALA A 1 170 ? 8.660 7.541 -16.591 1.00 73.31 170 ALA A N 1
ATOM 1374 C CA . ALA A 1 170 ? 9.703 7.044 -15.713 1.00 73.31 170 ALA A CA 1
ATOM 1375 C C . ALA A 1 170 ? 10.427 8.227 -15.073 1.00 73.31 170 ALA A C 1
ATOM 1377 O O . ALA A 1 170 ? 10.648 9.261 -15.699 1.00 73.31 170 ALA A O 1
ATOM 1378 N N . ALA A 1 171 ? 10.775 8.080 -13.803 1.00 71.12 171 ALA A N 1
ATOM 1379 C CA . ALA A 1 171 ? 11.632 9.001 -13.086 1.00 71.12 171 ALA A CA 1
ATOM 1380 C C . ALA A 1 171 ? 12.708 8.199 -12.367 1.00 71.12 171 ALA A C 1
ATOM 1382 O O . ALA A 1 171 ? 12.418 7.237 -11.658 1.00 71.12 171 ALA A O 1
ATOM 1383 N N . VAL A 1 172 ? 13.963 8.583 -12.547 1.00 69.38 172 VAL A N 1
ATOM 1384 C CA . VAL A 1 172 ? 15.099 7.824 -12.029 1.00 69.38 172 VAL A CA 1
ATOM 1385 C C . VAL A 1 172 ? 15.740 8.593 -10.873 1.00 69.38 172 VAL A C 1
ATOM 1387 O O . VAL A 1 172 ? 15.757 9.822 -10.868 1.00 69.38 172 VAL A O 1
ATOM 1390 N N . SER A 1 173 ? 16.236 7.862 -9.869 1.00 67.50 173 SER A N 1
ATOM 1391 C CA . SER A 1 173 ? 16.973 8.407 -8.721 1.00 67.50 173 SER A CA 1
ATOM 1392 C C . SER A 1 173 ? 18.040 9.416 -9.158 1.00 67.50 173 SER A C 1
ATOM 1394 O O . SER A 1 173 ? 18.723 9.226 -10.167 1.00 67.50 173 SER A O 1
ATOM 1396 N N . SER A 1 174 ? 18.225 10.453 -8.335 1.00 61.69 174 SER A N 1
ATOM 1397 C CA . SER A 1 174 ? 19.171 11.564 -8.526 1.00 61.69 174 SER A CA 1
ATOM 1398 C C . SER A 1 174 ? 20.562 11.124 -9.009 1.00 61.69 174 SER A C 1
ATOM 1400 O O . SER A 1 174 ? 21.194 11.802 -9.815 1.00 61.69 174 SER A O 1
ATOM 1402 N N . LYS A 1 175 ? 21.019 9.949 -8.557 1.00 65.94 175 LYS A N 1
ATOM 1403 C CA . LYS A 1 175 ? 22.337 9.371 -8.858 1.00 65.94 175 LYS A CA 1
ATOM 1404 C C . LYS A 1 175 ? 22.505 8.838 -10.285 1.00 65.94 175 LYS A C 1
ATOM 1406 O O . LYS A 1 175 ? 23.638 8.604 -10.694 1.00 65.94 175 LYS A O 1
ATOM 1411 N N . LEU A 1 176 ? 21.417 8.589 -11.008 1.00 62.38 176 LEU A N 1
ATOM 1412 C CA . LEU A 1 176 ? 21.443 8.110 -12.396 1.00 62.38 176 LEU A CA 1
ATOM 1413 C C . LEU A 1 176 ? 20.979 9.183 -13.395 1.00 62.38 176 LEU A C 1
ATOM 1415 O O . LEU A 1 176 ? 21.028 8.945 -14.598 1.00 62.38 176 LEU A O 1
ATOM 1419 N N . GLY A 1 177 ? 20.585 10.365 -12.906 1.00 55.28 177 GLY A N 1
ATOM 1420 C CA . GLY A 1 177 ? 19.990 11.425 -13.716 1.00 55.28 177 GLY A CA 1
ATOM 1421 C C . GLY A 1 177 ? 18.534 11.124 -14.080 1.00 55.28 177 GLY A C 1
ATOM 1422 O O . GLY A 1 177 ? 18.119 9.973 -14.141 1.00 55.28 177 GLY A O 1
ATOM 1423 N N . LEU A 1 178 ? 17.734 12.167 -14.304 1.00 53.91 178 LEU A N 1
ATOM 1424 C CA . LEU A 1 178 ? 16.348 12.017 -14.742 1.00 53.91 178 LEU A CA 1
ATOM 1425 C C . LEU A 1 178 ? 16.320 11.515 -16.195 1.00 53.91 178 LEU A C 1
ATOM 1427 O O . LEU A 1 178 ? 16.561 12.288 -17.118 1.00 53.91 178 LEU A O 1
ATOM 1431 N N . LEU A 1 179 ? 15.983 10.242 -16.407 1.00 55.16 179 LEU A N 1
ATOM 1432 C CA . LEU A 1 179 ? 15.457 9.790 -17.695 1.00 55.16 179 LEU A CA 1
ATOM 1433 C C . LEU A 1 179 ? 13.974 10.135 -17.719 1.00 55.16 179 LEU A C 1
ATOM 1435 O O . LEU A 1 179 ? 13.162 9.410 -17.154 1.00 55.16 179 LEU A O 1
ATOM 1439 N N . TYR A 1 180 ? 13.649 11.275 -18.319 1.00 56.62 180 TYR A N 1
ATOM 1440 C CA . TYR A 1 180 ? 12.278 11.607 -18.668 1.00 56.62 180 TYR A CA 1
ATOM 1441 C C . TYR A 1 180 ? 12.001 11.063 -20.067 1.00 56.62 180 TYR A C 1
ATOM 1443 O O . TYR A 1 180 ? 12.537 11.583 -21.043 1.00 56.62 180 TYR A O 1
ATOM 1451 N N . ASP A 1 181 ? 11.204 10.005 -20.151 1.00 59.31 181 ASP A N 1
ATOM 1452 C CA . ASP A 1 181 ? 10.709 9.466 -21.417 1.00 59.31 181 ASP A CA 1
ATOM 1453 C C . ASP A 1 181 ? 9.181 9.480 -21.328 1.00 59.31 181 ASP A C 1
ATOM 1455 O O . ASP A 1 181 ? 8.587 8.648 -20.634 1.00 59.31 181 ASP A O 1
ATOM 1459 N N . ASP A 1 182 ? 8.572 10.504 -21.930 1.00 60.03 182 ASP A N 1
ATOM 1460 C CA . ASP A 1 182 ? 7.124 10.561 -22.101 1.00 60.03 182 ASP A CA 1
ATOM 1461 C C . ASP A 1 182 ? 6.760 9.626 -23.240 1.00 60.03 182 ASP A C 1
ATOM 1463 O O . ASP A 1 182 ? 7.228 9.768 -24.369 1.00 60.03 182 ASP A O 1
ATOM 1467 N N . TYR A 1 183 ? 5.895 8.674 -22.935 1.00 56.88 183 TYR A N 1
ATOM 1468 C CA . TYR A 1 183 ? 5.280 7.850 -23.952 1.00 56.88 183 TYR A CA 1
ATOM 1469 C C . TYR A 1 183 ? 4.406 8.712 -24.876 1.00 56.88 183 TYR A C 1
ATOM 1471 O O . TYR A 1 183 ? 3.383 9.248 -24.449 1.00 56.88 183 TYR A O 1
ATOM 1479 N N . GLU A 1 184 ? 4.781 8.834 -26.150 1.00 57.56 184 GLU A N 1
ATOM 1480 C CA . GLU A 1 184 ? 3.868 9.305 -27.195 1.00 57.56 184 GLU A CA 1
ATOM 1481 C C . GLU A 1 184 ? 2.927 8.157 -27.599 1.00 57.56 184 GLU A C 1
ATOM 1483 O O . GLU A 1 184 ? 3.358 7.010 -27.691 1.00 57.56 184 GLU A O 1
ATOM 1488 N N . ASP A 1 185 ? 1.647 8.473 -27.838 1.00 57.91 185 ASP A N 1
ATOM 1489 C CA . ASP A 1 185 ? 0.459 7.595 -27.976 1.00 57.91 185 ASP A CA 1
ATOM 1490 C C . ASP A 1 185 ? 0.557 6.419 -28.992 1.00 57.91 185 ASP A C 1
ATOM 1492 O O . ASP A 1 185 ? -0.403 5.695 -29.234 1.00 57.91 185 ASP A O 1
ATOM 1496 N N . THR A 1 186 ? 1.708 6.202 -29.625 1.00 52.38 186 THR A N 1
ATOM 1497 C CA . THR A 1 186 ? 1.900 5.306 -30.772 1.00 52.38 186 THR A CA 1
ATOM 1498 C C . THR A 1 186 ? 2.623 3.992 -30.457 1.00 52.38 186 THR A C 1
ATOM 1500 O O . THR A 1 186 ? 2.711 3.139 -31.339 1.00 52.38 186 THR A O 1
ATOM 1503 N N . LYS A 1 187 ? 3.160 3.795 -29.246 1.00 62.69 187 LYS A N 1
ATOM 1504 C CA . LYS A 1 187 ? 4.357 2.951 -29.076 1.00 62.69 187 LYS A CA 1
ATOM 1505 C C . LYS A 1 187 ? 4.241 1.820 -28.037 1.00 62.69 187 LYS A C 1
ATOM 1507 O O . LYS A 1 187 ? 4.769 2.021 -26.974 1.00 62.69 187 LYS A O 1
ATOM 1512 N N . ASP A 1 188 ? 3.617 0.658 -28.281 1.00 80.38 188 ASP A N 1
ATOM 1513 C CA . ASP A 1 188 ? 3.355 -0.433 -27.286 1.00 80.38 188 ASP A CA 1
ATOM 1514 C C . ASP A 1 188 ? 4.087 -0.339 -25.914 1.00 80.38 188 ASP A C 1
ATOM 1516 O O . ASP A 1 188 ? 5.316 -0.367 -25.826 1.00 80.38 188 ASP A O 1
ATOM 1520 N N . ARG A 1 189 ? 3.340 -0.299 -24.799 1.00 79.00 189 ARG A N 1
ATOM 1521 C CA . ARG A 1 189 ? 3.897 -0.114 -23.440 1.00 79.00 189 ARG A CA 1
ATOM 1522 C C . ARG A 1 189 ? 5.057 -1.060 -23.093 1.00 79.00 189 ARG A C 1
ATOM 1524 O O . ARG A 1 189 ? 5.964 -0.672 -22.355 1.00 79.00 189 ARG A O 1
ATOM 1531 N N . LYS A 1 190 ? 5.041 -2.304 -23.580 1.00 86.12 190 LYS A N 1
ATOM 1532 C CA . LYS A 1 190 ? 6.125 -3.271 -23.349 1.00 86.12 190 LYS A CA 1
ATOM 1533 C C . LYS A 1 190 ? 7.380 -2.892 -24.123 1.00 86.12 190 LYS A C 1
ATOM 1535 O O . LYS A 1 190 ? 8.478 -3.113 -23.623 1.00 86.12 190 LYS A O 1
ATOM 1540 N N . GLU A 1 191 ? 7.228 -2.345 -25.322 1.00 86.50 191 GLU A N 1
ATOM 1541 C CA . GLU A 1 191 ? 8.332 -1.806 -26.113 1.00 86.50 191 GLU A CA 1
ATOM 1542 C C . GLU A 1 191 ? 8.940 -0.578 -25.431 1.00 86.50 191 GLU A C 1
ATOM 1544 O O . GLU A 1 191 ? 10.146 -0.554 -25.205 1.00 86.50 191 GLU A O 1
ATOM 1549 N N . TRP A 1 192 ? 8.113 0.362 -24.962 1.00 85.81 192 TRP A N 1
ATOM 1550 C CA . TRP A 1 192 ? 8.585 1.501 -24.165 1.00 85.81 192 TRP A CA 1
ATOM 1551 C C . TRP A 1 192 ? 9.350 1.073 -22.903 1.00 85.81 192 TRP A C 1
ATOM 1553 O O . TRP A 1 192 ? 10.450 1.561 -22.639 1.00 85.81 192 TRP A O 1
ATOM 1563 N N . LEU A 1 193 ? 8.811 0.122 -22.130 1.00 88.31 193 LEU A N 1
ATOM 1564 C CA . LEU A 1 193 ? 9.498 -0.376 -20.936 1.00 88.31 193 LEU A CA 1
ATOM 1565 C C . LEU A 1 193 ? 10.821 -1.063 -21.304 1.00 88.31 193 LEU A C 1
ATOM 1567 O O . LEU A 1 193 ? 11.826 -0.866 -20.620 1.00 88.31 193 LEU A O 1
ATOM 1571 N N . ARG A 1 194 ? 10.846 -1.834 -22.397 1.00 91.00 194 ARG A N 1
ATOM 1572 C CA . ARG A 1 194 ? 12.064 -2.470 -22.911 1.00 91.00 194 ARG A CA 1
ATOM 1573 C C . ARG A 1 194 ? 13.124 -1.434 -23.287 1.00 91.00 194 ARG A C 1
ATOM 1575 O O . ARG A 1 194 ? 14.280 -1.621 -22.910 1.00 91.00 194 ARG A O 1
ATOM 1582 N N . ASP A 1 195 ? 12.739 -0.349 -23.958 1.00 87.69 195 ASP A N 1
ATOM 1583 C CA . ASP A 1 195 ? 13.644 0.749 -24.320 1.00 87.69 195 ASP A CA 1
ATOM 1584 C C . ASP A 1 195 ? 14.290 1.364 -23.070 1.00 87.69 195 ASP A C 1
ATOM 1586 O O . ASP A 1 195 ? 15.494 1.624 -23.051 1.00 87.69 195 ASP A O 1
ATOM 1590 N N . ILE A 1 196 ? 13.515 1.570 -22.000 1.00 87.19 196 ILE A N 1
ATOM 1591 C CA . ILE A 1 196 ? 14.040 2.078 -20.724 1.00 87.19 196 ILE A CA 1
ATOM 1592 C C . ILE A 1 196 ? 15.013 1.078 -20.103 1.00 87.19 196 ILE A C 1
ATOM 1594 O O . ILE A 1 196 ? 16.119 1.464 -19.729 1.00 87.19 196 ILE A O 1
ATOM 1598 N N . LEU A 1 197 ? 14.625 -0.197 -20.004 1.00 90.94 197 LEU A N 1
ATOM 1599 C CA . LEU A 1 197 ? 15.453 -1.245 -19.401 1.00 90.94 197 LEU A CA 1
ATOM 1600 C C . LEU A 1 197 ? 16.806 -1.374 -20.117 1.00 90.94 197 LEU A C 1
ATOM 1602 O O . LEU A 1 197 ? 17.840 -1.456 -19.463 1.00 90.94 197 LEU A O 1
ATOM 1606 N N . GLN A 1 198 ? 16.825 -1.303 -21.451 1.00 90.62 198 GLN A N 1
ATOM 1607 C CA . GLN A 1 198 ? 18.056 -1.370 -22.250 1.00 90.62 198 GLN A CA 1
ATOM 1608 C C . GLN A 1 198 ? 18.998 -0.176 -22.041 1.00 90.62 198 GLN A C 1
ATOM 1610 O O . GLN A 1 198 ? 20.213 -0.325 -22.171 1.00 90.62 198 GLN A O 1
ATOM 1615 N N . LYS A 1 199 ? 18.463 1.009 -21.721 1.00 86.44 199 LYS A N 1
ATOM 1616 C CA . LYS A 1 199 ? 19.263 2.221 -21.470 1.00 86.44 199 LYS A CA 1
ATOM 1617 C C . LYS A 1 199 ? 19.958 2.195 -20.101 1.00 86.44 199 LYS A C 1
ATOM 1619 O O . LYS A 1 199 ? 20.893 2.967 -19.878 1.00 86.44 199 LYS A O 1
ATOM 1624 N N . LEU A 1 200 ? 19.521 1.345 -19.169 1.00 87.94 200 LEU A N 1
ATOM 1625 C CA . LEU A 1 200 ? 20.069 1.292 -17.815 1.00 87.94 200 LEU A CA 1
ATOM 1626 C C . LEU A 1 200 ? 21.296 0.382 -17.744 1.00 87.94 200 LEU A C 1
ATOM 1628 O O . LEU A 1 200 ? 21.219 -0.831 -17.885 1.00 87.94 200 LEU A O 1
ATOM 1632 N N . THR A 1 201 ? 22.448 0.970 -17.431 1.00 86.56 201 THR A N 1
ATOM 1633 C CA . THR A 1 201 ? 23.729 0.247 -17.348 1.00 86.56 201 THR A CA 1
ATOM 1634 C C . THR A 1 201 ? 23.983 -0.420 -15.996 1.00 86.56 201 THR A C 1
ATOM 1636 O O . THR A 1 201 ? 24.981 -1.121 -15.830 1.00 86.56 201 THR A O 1
ATOM 1639 N N . LYS A 1 202 ? 23.113 -0.193 -15.005 1.00 89.69 202 LYS A N 1
ATOM 1640 C CA . LYS A 1 202 ? 23.256 -0.718 -13.642 1.00 89.69 202 LYS A CA 1
ATOM 1641 C C . LYS A 1 202 ? 21.972 -1.408 -13.181 1.00 89.69 202 LYS A C 1
ATOM 1643 O O . LYS A 1 202 ? 20.885 -0.911 -13.491 1.00 89.69 202 LYS A O 1
ATOM 1648 N N . PRO A 1 203 ? 22.074 -2.472 -12.362 1.00 93.81 203 PRO A N 1
ATOM 1649 C CA . PRO A 1 203 ? 20.925 -3.031 -11.664 1.00 93.81 203 PRO A CA 1
ATOM 1650 C C . PRO A 1 203 ? 20.203 -1.950 -10.854 1.00 93.81 203 PRO A C 1
ATOM 1652 O O . PRO A 1 203 ? 20.816 -1.198 -10.092 1.00 93.81 203 PRO A O 1
ATOM 1655 N N . CYS A 1 204 ? 18.891 -1.881 -11.038 1.00 93.94 204 CYS A N 1
ATOM 1656 C CA . CYS A 1 204 ? 18.014 -0.873 -10.452 1.00 93.94 204 CYS A CA 1
ATOM 1657 C C . CYS A 1 204 ? 16.810 -1.567 -9.825 1.00 93.94 204 CYS A C 1
ATOM 1659 O O . CYS A 1 204 ? 16.546 -2.732 -10.106 1.00 93.94 204 CYS A O 1
ATOM 1661 N N . VAL A 1 205 ? 16.079 -0.834 -8.999 1.00 94.94 205 VAL A N 1
ATOM 1662 C CA . VAL A 1 205 ? 14.819 -1.251 -8.399 1.00 94.94 205 VAL A CA 1
ATOM 1663 C C . VAL A 1 205 ? 13.703 -0.437 -9.042 1.00 94.94 205 VAL A C 1
ATOM 1665 O O . VAL A 1 205 ? 13.623 0.778 -8.861 1.00 94.94 205 VAL A O 1
ATOM 1668 N N . PHE A 1 206 ? 12.846 -1.101 -9.804 1.00 93.19 206 PHE A N 1
ATOM 1669 C CA . PHE A 1 206 ? 11.686 -0.493 -10.437 1.00 93.19 206 PHE A CA 1
ATOM 1670 C C . PHE A 1 206 ? 10.511 -0.462 -9.473 1.00 93.19 206 PHE A C 1
ATOM 1672 O O . PHE A 1 206 ? 10.097 -1.498 -8.963 1.00 93.19 206 PHE A O 1
ATOM 1679 N N . VAL A 1 207 ? 9.956 0.722 -9.246 1.00 91.06 207 VAL A N 1
ATOM 1680 C CA . VAL A 1 207 ? 8.826 0.947 -8.346 1.00 91.06 207 VAL A CA 1
ATOM 1681 C C . VAL A 1 207 ? 7.652 1.442 -9.169 1.00 91.06 207 VAL A C 1
ATOM 1683 O O . VAL A 1 207 ? 7.708 2.536 -9.721 1.00 91.06 207 VAL A O 1
ATOM 1686 N N . TYR A 1 208 ? 6.579 0.667 -9.257 1.00 88.31 208 TYR A N 1
ATOM 1687 C CA . TYR A 1 208 ? 5.458 0.974 -10.149 1.00 88.31 208 TYR A CA 1
ATOM 1688 C C . TYR A 1 208 ? 4.117 0.713 -9.460 1.00 88.31 208 TYR A C 1
ATOM 1690 O O . TYR A 1 208 ? 4.078 -0.033 -8.479 1.00 88.31 208 TYR A O 1
ATOM 1698 N N . PRO A 1 209 ? 3.036 1.408 -9.858 1.00 84.62 209 PRO A N 1
ATOM 1699 C CA . PRO A 1 209 ? 1.734 1.203 -9.243 1.00 84.62 209 PRO A CA 1
ATOM 1700 C C . PRO A 1 209 ? 1.253 -0.216 -9.531 1.00 84.62 209 PRO A C 1
ATOM 1702 O O . PRO A 1 209 ? 1.387 -0.681 -10.659 1.00 84.62 209 PRO A O 1
ATOM 1705 N N . GLN A 1 210 ? 0.687 -0.886 -8.529 1.00 85.56 210 GLN A N 1
ATOM 1706 C CA . GLN A 1 210 ? -0.104 -2.084 -8.779 1.00 85.56 210 GLN A CA 1
ATOM 1707 C C . GLN A 1 210 ? -1.208 -1.747 -9.779 1.00 85.56 210 GLN A C 1
ATOM 1709 O O . GLN A 1 210 ? -1.914 -0.747 -9.620 1.00 85.56 210 GLN A O 1
ATOM 1714 N N . SER A 1 211 ? -1.356 -2.569 -10.807 1.00 81.81 211 SER A N 1
ATOM 1715 C CA . SER A 1 211 ? -2.459 -2.443 -11.746 1.00 81.81 211 SER A CA 1
ATOM 1716 C C . SER A 1 211 ? -3.784 -2.626 -11.002 1.00 81.81 211 SER A C 1
ATOM 1718 O O . SER A 1 211 ? -3.947 -3.499 -10.142 1.00 81.81 211 SER A O 1
ATOM 1720 N N . ALA A 1 212 ? -4.757 -1.763 -11.308 1.00 72.06 212 ALA A N 1
ATOM 1721 C CA . ALA 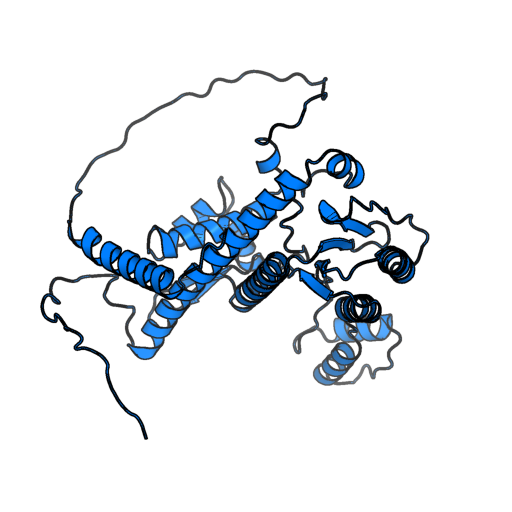A 1 212 ? -6.123 -1.868 -10.802 1.00 72.06 212 ALA A CA 1
ATOM 1722 C C . ALA A 1 212 ? -6.840 -3.033 -11.494 1.00 72.06 212 ALA A C 1
ATOM 1724 O O . ALA A 1 212 ? -7.828 -2.851 -12.204 1.00 72.06 212 ALA A O 1
ATOM 1725 N N . GLU A 1 213 ? -6.315 -4.244 -11.341 1.00 69.50 213 GLU A N 1
ATOM 1726 C CA . GLU A 1 213 ? -6.943 -5.409 -11.924 1.00 69.50 213 GLU A CA 1
ATOM 1727 C C . GLU A 1 213 ? -8.305 -5.632 -11.291 1.00 69.50 213 GLU A C 1
ATOM 1729 O O . GLU A 1 213 ? -8.506 -5.498 -10.076 1.00 69.50 213 GLU A O 1
ATOM 1734 N N . LYS A 1 214 ? -9.256 -6.038 -12.135 1.00 68.44 214 LYS A N 1
ATOM 1735 C CA . LYS A 1 214 ? -10.522 -6.601 -11.682 1.00 68.44 214 LYS A CA 1
ATOM 1736 C C . LYS A 1 214 ? -10.216 -7.914 -10.961 1.00 68.44 214 LYS A C 1
ATOM 1738 O O . LYS A 1 214 ? -10.278 -8.987 -11.551 1.00 68.44 214 LYS A O 1
ATOM 1743 N N . LYS A 1 215 ? -9.897 -7.833 -9.668 1.00 74.50 215 LYS A N 1
ATOM 1744 C CA . LYS A 1 215 ? -9.811 -9.008 -8.804 1.00 74.50 215 LYS A CA 1
ATOM 1745 C C . LYS A 1 215 ? -11.208 -9.602 -8.691 1.00 74.50 215 LYS A C 1
ATOM 1747 O O . LYS A 1 215 ? -12.076 -9.070 -7.997 1.00 74.50 215 LYS A O 1
ATOM 1752 N N . PHE A 1 216 ? -11.433 -10.701 -9.399 1.00 82.94 216 PHE A N 1
ATOM 1753 C CA . PHE A 1 216 ? -12.613 -11.514 -9.170 1.00 82.94 216 PHE A CA 1
ATOM 1754 C C . PHE A 1 216 ? -12.498 -12.182 -7.801 1.00 82.94 216 PHE A C 1
ATOM 1756 O O . PHE A 1 216 ? -11.417 -12.573 -7.360 1.00 82.94 216 PHE A O 1
ATOM 1763 N N . THR A 1 217 ? -13.628 -12.329 -7.126 1.00 84.50 217 THR A N 1
ATOM 1764 C CA . THR A 1 217 ? -13.758 -13.149 -5.923 1.00 84.50 217 THR A CA 1
ATOM 1765 C C . THR A 1 217 ? -14.681 -14.327 -6.236 1.00 84.50 217 THR A C 1
ATOM 1767 O O . THR A 1 217 ? -15.451 -14.255 -7.200 1.00 84.50 217 THR A O 1
ATOM 1770 N N . PRO A 1 218 ? -14.700 -15.387 -5.408 1.00 87.62 218 PRO A N 1
ATOM 1771 C CA . PRO A 1 218 ? -15.663 -16.485 -5.563 1.00 87.62 218 PRO A CA 1
ATOM 1772 C C . PRO A 1 218 ? -17.141 -16.036 -5.560 1.00 87.62 218 PRO A C 1
ATOM 1774 O O . PRO A 1 218 ? -18.039 -16.795 -5.939 1.00 87.62 218 PRO A O 1
ATOM 1777 N N . PHE A 1 219 ? -17.404 -14.796 -5.130 1.00 88.44 219 PHE A N 1
ATOM 1778 C CA . PHE A 1 219 ? -18.723 -14.173 -5.057 1.00 88.44 219 PHE A CA 1
ATOM 1779 C C . PHE A 1 219 ? -19.005 -13.183 -6.194 1.00 88.44 219 PHE A C 1
ATOM 1781 O O . PHE A 1 219 ? -20.115 -12.652 -6.258 1.00 88.44 219 PHE A O 1
ATOM 1788 N N . SER A 1 220 ? -18.048 -12.933 -7.094 1.00 89.75 220 SER A N 1
ATOM 1789 C CA . SER A 1 220 ? -18.250 -12.051 -8.244 1.00 89.75 220 SER A CA 1
ATOM 1790 C C . SER A 1 220 ? -19.467 -12.488 -9.072 1.00 89.75 220 SER A C 1
ATOM 1792 O O . SER A 1 220 ? -19.667 -13.688 -9.279 1.00 89.75 220 SER A O 1
ATOM 1794 N N . PRO A 1 221 ? -20.299 -11.550 -9.566 1.00 94.44 221 PRO A N 1
ATOM 1795 C CA . PRO A 1 221 ? -21.466 -11.897 -10.372 1.00 94.44 221 PRO A CA 1
ATOM 1796 C C . PRO A 1 221 ? -21.087 -12.752 -11.585 1.00 94.44 221 PRO A C 1
ATOM 1798 O O . PRO A 1 221 ? -20.131 -12.437 -12.293 1.00 94.44 221 PRO A O 1
ATOM 1801 N N . LYS A 1 222 ? -21.867 -13.808 -11.858 1.00 96.31 222 LYS A N 1
ATOM 1802 C CA . LYS A 1 222 ? -21.617 -14.745 -12.971 1.00 96.31 222 LYS A CA 1
ATOM 1803 C C . LYS A 1 222 ? -21.476 -14.020 -14.318 1.00 96.31 222 LYS A C 1
ATOM 1805 O O . LYS A 1 222 ? -20.581 -14.339 -15.091 1.00 96.31 222 LYS A O 1
ATOM 1810 N N . GLN A 1 223 ? -22.306 -13.003 -14.553 1.00 96.31 223 GLN A N 1
ATOM 1811 C CA . GLN A 1 223 ? -22.262 -12.170 -15.760 1.00 96.31 223 GLN A CA 1
ATOM 1812 C C . GLN A 1 223 ? -20.922 -11.439 -15.927 1.00 96.31 223 GLN A C 1
ATOM 1814 O O . GLN A 1 223 ? -20.412 -11.372 -17.038 1.00 96.31 223 GLN A O 1
ATOM 1819 N N . ASN A 1 224 ? -20.313 -10.960 -14.837 1.00 92.62 224 ASN A N 1
ATOM 1820 C CA . ASN A 1 224 ? -19.022 -10.270 -14.894 1.00 92.62 224 ASN A CA 1
ATOM 1821 C C . ASN A 1 224 ? -17.884 -11.237 -15.250 1.00 92.62 224 ASN A C 1
ATOM 1823 O O . ASN A 1 224 ? -16.990 -10.866 -16.004 1.00 92.62 224 ASN A O 1
ATOM 1827 N N . LEU A 1 225 ? -17.932 -12.471 -14.731 1.00 95.62 225 LEU A N 1
ATOM 1828 C CA . LEU A 1 225 ? -16.963 -13.522 -15.062 1.00 95.62 225 LEU A CA 1
ATOM 1829 C C . LEU A 1 225 ? -17.071 -13.922 -16.539 1.00 95.62 225 LEU A C 1
ATOM 1831 O O . LEU A 1 225 ? -16.064 -13.987 -17.233 1.00 95.62 225 LEU A O 1
ATOM 1835 N N . MET A 1 226 ? -18.295 -14.127 -17.035 1.00 97.38 226 MET A N 1
ATOM 1836 C CA . MET A 1 226 ? -18.545 -14.442 -18.446 1.00 97.38 226 MET A CA 1
ATOM 1837 C C . MET A 1 226 ? -18.112 -13.300 -19.371 1.00 97.38 226 MET A C 1
ATOM 1839 O O . MET A 1 226 ? -17.480 -13.556 -20.388 1.00 97.38 226 MET A O 1
ATOM 1843 N N . ALA A 1 227 ? -18.418 -12.049 -19.010 1.00 95.31 227 ALA A N 1
ATOM 1844 C CA . ALA A 1 227 ? -18.010 -10.880 -19.785 1.00 95.31 227 ALA A CA 1
ATOM 1845 C C . ALA A 1 227 ? -16.483 -10.782 -19.893 1.00 95.31 227 ALA A C 1
ATOM 1847 O O . ALA A 1 227 ? -15.970 -10.567 -20.982 1.00 95.31 227 ALA A O 1
ATOM 1848 N N . PHE A 1 228 ? -15.762 -11.012 -18.792 1.00 93.06 228 PHE A N 1
ATOM 1849 C CA . PHE A 1 228 ? -14.298 -11.032 -18.785 1.00 93.06 228 PHE A CA 1
ATOM 1850 C C . PHE A 1 228 ? -13.708 -12.140 -19.662 1.00 93.06 228 PHE A C 1
ATOM 1852 O O . PHE A 1 228 ? -12.770 -11.899 -20.418 1.00 93.06 228 PHE A O 1
ATOM 1859 N N . LEU A 1 229 ? -14.249 -13.357 -19.566 1.00 94.81 229 LEU A N 1
ATOM 1860 C CA . LEU A 1 229 ? -13.783 -14.483 -20.375 1.00 94.81 229 LEU A CA 1
ATOM 1861 C C . LEU A 1 229 ? -14.057 -14.241 -21.866 1.00 94.81 229 LEU A C 1
ATOM 1863 O O . LEU A 1 229 ? -13.183 -14.496 -22.687 1.00 94.81 229 LEU A O 1
ATOM 1867 N N . ALA A 1 230 ? -15.227 -13.686 -22.202 1.00 95.75 230 ALA A N 1
ATOM 1868 C CA . ALA A 1 230 ? -15.590 -13.324 -23.571 1.00 95.75 230 ALA A CA 1
ATOM 1869 C C . ALA A 1 230 ? -14.703 -12.202 -24.133 1.00 95.75 230 ALA A C 1
ATOM 1871 O O . ALA A 1 230 ? -14.233 -12.314 -25.258 1.00 95.75 230 ALA A O 1
ATOM 1872 N N . GLU A 1 231 ? -14.434 -11.157 -23.342 1.00 91.75 231 GLU A N 1
ATOM 1873 C CA . GLU A 1 231 ? -13.543 -10.040 -23.700 1.00 91.75 231 GLU A CA 1
ATOM 1874 C C . GLU A 1 231 ? -12.124 -10.519 -24.039 1.00 91.75 231 GLU A C 1
ATOM 1876 O O . GLU A 1 231 ? -11.467 -9.947 -24.902 1.00 91.75 231 GLU A O 1
ATOM 1881 N N . ARG A 1 232 ? -11.659 -11.588 -23.382 1.00 89.81 232 ARG A N 1
ATOM 1882 C CA . ARG A 1 232 ? -10.342 -12.196 -23.623 1.00 89.81 232 ARG A CA 1
ATOM 1883 C C . ARG A 1 232 ? -10.369 -13.387 -24.582 1.00 89.81 232 ARG A C 1
ATOM 1885 O O . ARG A 1 232 ? -9.371 -14.098 -24.667 1.00 89.81 232 ARG A O 1
ATOM 1892 N N . GLU A 1 233 ? -11.493 -13.623 -25.258 1.00 94.81 233 GLU A N 1
ATOM 1893 C CA . GLU A 1 233 ? -11.680 -14.737 -26.200 1.00 94.81 233 GLU A CA 1
ATOM 1894 C C . GLU A 1 233 ? -11.369 -16.119 -25.587 1.00 94.81 233 GLU A C 1
ATOM 1896 O O . GLU A 1 233 ? -10.957 -17.055 -26.270 1.00 94.81 233 GLU A O 1
ATOM 1901 N N . ILE A 1 234 ? -11.568 -16.271 -24.274 1.00 94.56 234 ILE A N 1
ATOM 1902 C CA . ILE A 1 234 ? -11.352 -17.531 -23.559 1.00 94.56 234 ILE A CA 1
ATOM 1903 C C . ILE A 1 234 ? -12.628 -18.365 -23.692 1.00 94.56 234 ILE A C 1
ATOM 1905 O O . ILE A 1 234 ? -13.680 -17.905 -23.252 1.00 94.56 234 ILE A O 1
ATOM 1909 N N . PRO A 1 235 ? -12.584 -19.591 -24.239 1.00 97.06 235 PRO A N 1
ATOM 1910 C CA . PRO A 1 235 ? -13.767 -20.441 -24.321 1.00 97.06 235 PRO A CA 1
ATOM 1911 C C . PRO A 1 235 ? -14.314 -20.798 -22.931 1.00 97.06 235 PRO A C 1
ATOM 1913 O O . PRO A 1 235 ? -13.566 -21.223 -22.050 1.00 97.06 235 PRO A O 1
ATOM 1916 N N . PHE A 1 236 ? -15.629 -20.673 -22.743 1.00 97.81 236 PHE A N 1
ATOM 1917 C CA . PHE A 1 236 ? -16.333 -21.084 -21.524 1.00 97.81 236 PHE A CA 1
ATOM 1918 C C . PHE A 1 236 ? -17.750 -21.573 -21.849 1.00 97.81 236 PHE A C 1
ATOM 1920 O O . PHE A 1 236 ? -18.332 -21.169 -22.854 1.00 97.81 236 PHE A O 1
ATOM 1927 N N . ASP A 1 237 ? -18.329 -22.417 -20.989 1.00 97.81 237 ASP A N 1
ATOM 1928 C CA . ASP A 1 237 ? -19.739 -22.809 -21.092 1.00 97.81 237 ASP A CA 1
ATOM 1929 C C . ASP A 1 237 ? -20.621 -21.807 -20.313 1.00 97.81 237 ASP A C 1
ATOM 1931 O O . ASP A 1 237 ? -20.468 -21.661 -19.096 1.00 97.81 237 ASP A O 1
ATOM 1935 N N . PRO A 1 238 ? -21.585 -21.114 -20.954 1.00 96.69 238 PRO A N 1
ATOM 1936 C CA . PRO A 1 238 ? -22.533 -20.237 -20.262 1.00 96.69 238 PRO A CA 1
ATOM 1937 C C . PRO A 1 238 ? -23.342 -20.938 -19.159 1.00 96.69 238 PRO A C 1
ATOM 1939 O O . PRO A 1 238 ? -23.822 -20.287 -18.221 1.00 96.69 238 PRO A O 1
ATOM 1942 N N . LYS A 1 239 ? -23.506 -22.262 -19.248 1.00 97.69 239 LYS A N 1
ATOM 1943 C CA . LYS A 1 239 ? -24.203 -23.083 -18.254 1.00 97.69 239 LYS A CA 1
ATOM 1944 C C . LYS A 1 239 ? -23.313 -23.487 -17.076 1.00 97.69 239 LYS A C 1
ATOM 1946 O O . LYS A 1 239 ? -23.880 -23.846 -16.045 1.00 97.69 239 LYS A O 1
ATOM 1951 N N . SER A 1 240 ? -21.987 -23.326 -17.162 1.00 97.38 240 SER A N 1
ATOM 1952 C CA . SER A 1 240 ? -21.052 -23.632 -16.068 1.00 97.38 240 SER A CA 1
ATOM 1953 C C . SER A 1 240 ? -21.431 -22.960 -14.755 1.00 97.38 240 SER A C 1
ATOM 1955 O O . SER A 1 240 ? -22.017 -21.865 -14.709 1.00 97.38 240 SER A O 1
ATOM 1957 N N . HIS A 1 241 ? -21.073 -23.615 -13.655 1.00 97.50 241 HIS A N 1
ATOM 1958 C CA . HIS A 1 241 ? -21.307 -23.068 -12.329 1.00 97.50 241 HIS A CA 1
ATOM 1959 C C . HIS A 1 241 ? -20.430 -21.825 -12.095 1.00 97.50 241 HIS A C 1
ATOM 1961 O O . HIS A 1 241 ? -19.339 -21.691 -12.648 1.00 97.50 241 HIS A O 1
ATOM 1967 N N . ARG A 1 242 ? -20.881 -20.893 -11.241 1.00 96.69 242 ARG A N 1
ATOM 1968 C CA . ARG A 1 242 ? -20.143 -19.645 -10.955 1.00 96.69 242 ARG A CA 1
ATOM 1969 C C . ARG A 1 242 ? -18.710 -19.912 -10.483 1.00 96.69 242 ARG A C 1
ATOM 1971 O O . ARG A 1 242 ? -17.808 -19.178 -10.864 1.00 96.69 242 ARG A O 1
ATOM 1978 N N . LEU A 1 243 ? -18.518 -20.945 -9.661 1.00 95.19 243 LEU A N 1
ATOM 1979 C CA . LEU A 1 243 ? -17.202 -21.309 -9.131 1.00 95.19 243 LEU A CA 1
ATOM 1980 C C . LEU A 1 243 ? -16.237 -21.765 -10.239 1.00 95.19 243 LEU A C 1
ATOM 1982 O O . LEU A 1 243 ? -15.077 -21.380 -10.217 1.00 95.19 243 LEU A O 1
ATOM 1986 N N . GLU A 1 244 ? -16.721 -22.514 -11.232 1.00 97.38 244 GLU A N 1
ATOM 1987 C CA . GLU A 1 244 ? -15.910 -22.954 -12.378 1.00 97.38 244 GLU A CA 1
ATOM 1988 C C . GLU A 1 244 ? -15.482 -21.761 -13.234 1.00 97.38 244 GLU A C 1
ATOM 1990 O O . GLU A 1 244 ? -14.312 -21.626 -13.582 1.00 97.38 244 GLU A O 1
ATOM 1995 N N . LEU A 1 245 ? -16.421 -20.849 -13.508 1.00 97.12 245 LEU A N 1
ATOM 1996 C CA . LEU A 1 245 ? -16.133 -19.605 -14.222 1.00 97.12 245 LEU A CA 1
ATOM 1997 C C . LEU A 1 245 ? -15.154 -18.719 -13.445 1.00 97.12 245 LEU A C 1
ATOM 1999 O O . LEU A 1 245 ? -14.332 -18.046 -14.058 1.00 97.12 245 LEU A O 1
ATOM 2003 N N . TYR A 1 246 ? -15.221 -18.724 -12.110 1.00 95.56 246 TYR A N 1
ATOM 2004 C CA . TYR A 1 246 ? -14.280 -18.008 -11.253 1.00 95.56 246 TYR A CA 1
ATOM 2005 C C . TYR A 1 246 ? -12.870 -18.597 -11.336 1.00 95.56 246 TYR A C 1
ATOM 2007 O O . TYR A 1 246 ? -11.930 -17.847 -11.580 1.00 95.56 246 TYR A O 1
ATOM 2015 N N . GLU A 1 247 ? -12.709 -19.914 -11.180 1.00 94.56 247 GLU A N 1
ATOM 2016 C CA . GLU A 1 247 ? -11.394 -20.561 -11.285 1.00 94.56 247 GLU A CA 1
ATOM 2017 C C . GLU A 1 247 ? -10.794 -20.388 -12.686 1.00 94.56 247 GLU A C 1
ATOM 2019 O O . GLU A 1 247 ? -9.598 -20.123 -12.827 1.00 94.56 247 GLU A O 1
ATOM 2024 N N . LEU A 1 248 ? -11.629 -20.445 -13.730 1.00 95.19 248 LEU A N 1
ATOM 2025 C CA . LEU A 1 248 ? -11.202 -20.158 -15.094 1.00 95.19 248 LEU A CA 1
ATOM 2026 C C . LEU A 1 248 ? -10.762 -18.693 -15.242 1.00 95.19 248 LEU A C 1
ATOM 2028 O O . LEU A 1 248 ? -9.646 -18.432 -15.684 1.00 95.19 248 LEU A O 1
ATOM 2032 N N . ALA A 1 249 ? -11.585 -17.733 -14.811 1.00 92.31 249 ALA A N 1
ATOM 2033 C CA . ALA A 1 249 ? -11.246 -16.311 -14.871 1.00 92.31 249 ALA A CA 1
ATOM 2034 C C . ALA A 1 249 ? -9.968 -15.991 -14.084 1.00 92.31 249 ALA A C 1
ATOM 2036 O O . ALA A 1 249 ? -9.124 -15.256 -14.579 1.00 92.31 249 ALA A O 1
ATOM 2037 N N . LYS A 1 250 ? -9.784 -16.594 -12.906 1.00 89.94 250 LYS A N 1
ATOM 2038 C CA . LYS A 1 250 ? -8.582 -16.469 -12.071 1.00 89.94 250 LYS A CA 1
ATOM 2039 C C . LYS A 1 250 ? -7.335 -17.046 -12.742 1.00 89.94 250 LYS A C 1
ATOM 2041 O O . LYS A 1 250 ? -6.252 -16.488 -12.619 1.00 89.94 250 LYS A O 1
ATOM 2046 N N . ARG A 1 251 ? -7.462 -18.161 -13.466 1.00 89.00 251 ARG A N 1
ATOM 2047 C CA . ARG A 1 251 ? -6.339 -18.756 -14.206 1.00 89.00 251 ARG A CA 1
ATOM 2048 C C . ARG A 1 251 ? -5.866 -17.866 -15.356 1.00 89.00 251 ARG A C 1
ATOM 2050 O O . ARG A 1 251 ? -4.685 -17.877 -15.691 1.00 89.00 251 ARG A O 1
ATOM 2057 N N . PHE A 1 252 ? -6.786 -17.121 -15.964 1.00 87.81 252 PHE A N 1
ATOM 2058 C CA . PHE A 1 252 ? -6.518 -16.271 -17.124 1.00 87.81 252 PHE A CA 1
ATOM 2059 C C . PHE A 1 252 ? -6.485 -14.768 -16.817 1.00 87.81 252 PHE A C 1
ATOM 2061 O O . PHE A 1 252 ? -6.205 -13.961 -17.713 1.00 87.81 252 PHE A O 1
ATOM 2068 N N . SER A 1 253 ? -6.702 -14.371 -15.562 1.00 84.88 253 SER A N 1
ATOM 2069 C CA . SER A 1 253 ? -6.297 -13.068 -15.049 1.00 84.88 253 SER A CA 1
ATOM 2070 C C . SER A 1 253 ? -4.777 -13.072 -14.959 1.00 84.88 253 SER A C 1
ATOM 2072 O O . SER A 1 253 ? -4.191 -13.290 -13.902 1.00 84.88 253 SER A O 1
ATOM 2074 N N . LYS A 1 254 ? -4.131 -12.934 -16.121 1.00 74.38 254 LYS A N 1
ATOM 2075 C CA . LYS A 1 254 ? -2.724 -12.571 -16.182 1.00 74.38 254 LYS A CA 1
ATOM 2076 C C . LYS A 1 254 ? -2.585 -11.251 -15.457 1.00 74.38 254 LYS A C 1
ATOM 2078 O O . LYS A 1 254 ? -3.161 -10.276 -15.939 1.00 74.38 254 LYS A O 1
ATOM 2083 N N . ASN A 1 255 ? -1.849 -11.292 -14.355 1.00 80.31 255 ASN A N 1
ATOM 2084 C CA . ASN A 1 255 ? -1.511 -10.107 -13.613 1.00 80.31 255 ASN A CA 1
ATOM 2085 C C . ASN A 1 255 ? -0.523 -9.293 -14.443 1.00 80.31 255 ASN A C 1
ATOM 2087 O O . ASN A 1 255 ? 0.597 -9.734 -14.708 1.00 80.31 255 ASN A O 1
ATOM 2091 N N . GLU A 1 256 ? -0.952 -8.129 -14.898 1.00 82.00 256 GLU A N 1
ATOM 2092 C CA . GLU A 1 256 ? -0.108 -7.194 -15.632 1.00 82.00 256 GLU A CA 1
ATOM 2093 C C . GLU A 1 256 ? 1.184 -6.861 -14.864 1.00 82.00 256 GLU A C 1
ATOM 2095 O O . GLU A 1 256 ? 2.259 -6.749 -15.464 1.00 82.00 256 GLU A O 1
ATOM 2100 N N . ASP A 1 257 ? 1.105 -6.812 -13.531 1.00 86.81 257 ASP A N 1
ATOM 2101 C CA . ASP A 1 257 ? 2.258 -6.598 -12.655 1.00 86.81 257 ASP A CA 1
ATOM 2102 C C . ASP A 1 257 ? 3.263 -7.760 -12.730 1.00 86.81 257 ASP A C 1
ATOM 2104 O O . ASP A 1 257 ? 4.474 -7.548 -12.620 1.00 86.81 257 ASP A O 1
ATOM 2108 N N . ASP A 1 258 ? 2.793 -8.992 -12.949 1.00 88.88 258 ASP A N 1
ATOM 2109 C CA . ASP A 1 258 ? 3.666 -10.163 -13.083 1.00 88.88 258 ASP A CA 1
ATOM 2110 C C . ASP A 1 258 ? 4.427 -10.105 -14.412 1.00 88.88 258 ASP A C 1
ATOM 2112 O O . ASP A 1 258 ? 5.612 -10.434 -14.458 1.00 88.88 258 ASP A O 1
ATOM 2116 N N . GLU A 1 259 ? 3.787 -9.630 -15.488 1.00 89.25 259 GLU A N 1
ATOM 2117 C CA . GLU A 1 259 ? 4.457 -9.434 -16.779 1.00 89.25 259 GLU A CA 1
ATOM 2118 C C . GLU A 1 259 ? 5.516 -8.324 -16.703 1.00 89.25 259 GLU A C 1
ATOM 2120 O O . GLU A 1 259 ? 6.631 -8.503 -17.203 1.00 89.25 259 GLU A O 1
ATOM 2125 N N . ILE A 1 260 ? 5.199 -7.201 -16.046 1.00 89.81 260 ILE A N 1
ATOM 2126 C CA . ILE A 1 260 ? 6.159 -6.115 -15.799 1.00 89.81 260 ILE A CA 1
ATOM 2127 C C . ILE A 1 260 ? 7.315 -6.626 -14.934 1.00 89.81 260 ILE A C 1
ATOM 2129 O O . ILE A 1 260 ? 8.475 -6.415 -15.283 1.00 89.81 260 ILE A O 1
ATOM 2133 N N . THR A 1 261 ? 7.027 -7.345 -13.844 1.00 93.56 261 THR A N 1
ATOM 2134 C CA . THR A 1 261 ? 8.052 -7.941 -12.973 1.00 93.56 261 THR A CA 1
ATOM 2135 C C . THR A 1 261 ? 8.959 -8.885 -13.742 1.00 93.56 261 THR A C 1
ATOM 2137 O O . THR A 1 261 ? 10.176 -8.738 -13.673 1.00 93.56 261 THR A O 1
ATOM 2140 N N . ALA A 1 262 ? 8.387 -9.819 -14.502 1.00 94.12 262 ALA A N 1
ATOM 2141 C CA . ALA A 1 262 ? 9.155 -10.784 -15.275 1.00 94.12 262 ALA A CA 1
ATOM 2142 C C . ALA A 1 262 ? 10.067 -10.087 -16.291 1.00 94.12 262 ALA A C 1
ATOM 2144 O O . ALA A 1 262 ? 11.232 -10.461 -16.423 1.00 94.12 262 ALA A O 1
ATOM 2145 N N . MET A 1 263 ? 9.571 -9.042 -16.963 1.00 94.69 263 MET A N 1
ATOM 2146 C CA . MET A 1 263 ? 10.377 -8.246 -17.885 1.00 94.69 263 MET A CA 1
ATOM 2147 C C . MET A 1 263 ? 11.521 -7.533 -17.158 1.00 94.69 263 MET A C 1
ATOM 2149 O O . MET A 1 263 ? 12.672 -7.695 -17.541 1.00 94.69 263 MET A O 1
ATOM 2153 N N . VAL A 1 264 ? 11.233 -6.797 -16.082 1.00 95.00 264 VAL A N 1
ATOM 2154 C CA . VAL A 1 264 ? 12.244 -6.083 -15.283 1.00 95.00 264 VAL A CA 1
ATOM 2155 C C . VAL A 1 264 ? 13.334 -7.044 -14.787 1.00 95.00 264 VAL A C 1
ATOM 2157 O O . VAL A 1 264 ? 14.525 -6.765 -14.930 1.00 95.00 264 VAL A O 1
ATOM 2160 N N . THR A 1 265 ? 12.940 -8.210 -14.270 1.00 96.12 265 THR A N 1
ATOM 2161 C CA . THR A 1 265 ? 13.865 -9.238 -13.778 1.00 96.12 265 THR A CA 1
ATOM 2162 C C . THR A 1 265 ? 14.691 -9.878 -14.889 1.00 96.12 265 THR A C 1
ATOM 2164 O O . THR A 1 265 ? 15.885 -10.100 -14.693 1.00 96.12 265 THR A O 1
ATOM 2167 N N . ALA A 1 266 ? 14.118 -10.118 -16.071 1.00 96.69 266 ALA A N 1
ATOM 2168 C CA . ALA A 1 266 ? 14.856 -10.663 -17.213 1.00 96.69 266 ALA A CA 1
ATOM 2169 C C . ALA A 1 266 ? 16.003 -9.747 -17.681 1.00 96.69 266 ALA A C 1
ATOM 2171 O O . ALA A 1 266 ? 16.995 -10.234 -18.217 1.00 96.69 266 ALA A O 1
ATOM 2172 N N . PHE A 1 267 ? 15.898 -8.438 -17.435 1.00 96.50 267 PHE A N 1
ATOM 2173 C CA . PHE A 1 267 ? 16.951 -7.454 -17.709 1.00 96.50 267 PHE A CA 1
ATOM 2174 C C . PHE A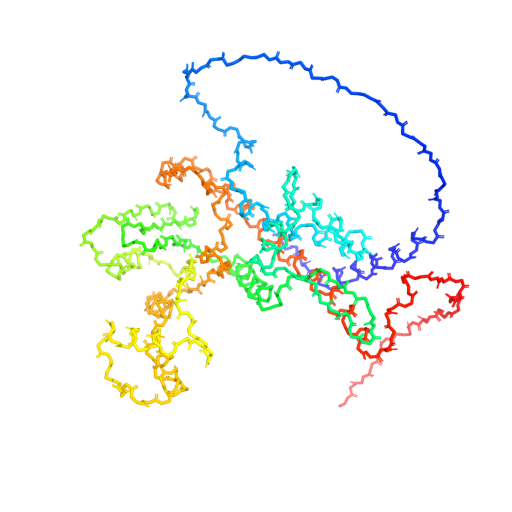 1 267 ? 17.933 -7.260 -16.534 1.00 96.50 267 PHE A C 1
ATOM 2176 O O . PHE A 1 267 ? 18.792 -6.386 -16.583 1.00 96.50 267 PHE A O 1
ATOM 2183 N N . GLY A 1 268 ? 17.845 -8.075 -15.476 1.00 96.44 268 GLY A N 1
ATOM 2184 C CA . GLY A 1 268 ? 18.756 -8.015 -14.327 1.00 96.44 268 GLY A CA 1
ATOM 2185 C C . GLY A 1 268 ? 18.424 -6.916 -13.312 1.00 96.44 268 GLY A C 1
ATOM 2186 O O . GLY A 1 268 ? 19.271 -6.555 -12.492 1.00 96.44 268 GLY A O 1
ATOM 2187 N N . HIS A 1 269 ? 17.203 -6.380 -13.352 1.00 96.00 269 HIS A N 1
ATOM 2188 C CA . HIS A 1 269 ? 16.708 -5.414 -12.376 1.00 96.00 269 HIS A CA 1
ATOM 2189 C C . HIS A 1 269 ? 15.765 -6.074 -11.361 1.00 96.00 269 HIS A C 1
ATOM 2191 O O . HIS A 1 269 ? 15.275 -7.189 -11.537 1.00 96.00 269 HIS A O 1
ATOM 2197 N N . GLU A 1 270 ? 15.495 -5.364 -10.274 1.00 97.25 270 GLU A N 1
ATOM 2198 C CA . GLU A 1 270 ? 14.547 -5.773 -9.242 1.00 97.25 270 GLU A CA 1
ATOM 2199 C C . GLU A 1 270 ? 13.272 -4.939 -9.350 1.00 97.25 270 GLU A C 1
ATOM 2201 O O . GLU A 1 270 ? 13.280 -3.843 -9.911 1.00 97.25 270 GLU A O 1
ATOM 2206 N N . SER A 1 271 ? 12.165 -5.450 -8.821 1.00 95.19 271 SER A N 1
ATOM 2207 C CA . SER A 1 271 ? 10.855 -4.824 -8.969 1.00 95.19 271 SER A CA 1
ATOM 2208 C C . SER A 1 271 ? 10.129 -4.750 -7.620 1.00 95.19 271 SER A C 1
ATOM 2210 O O . SER A 1 271 ? 10.246 -5.635 -6.766 1.00 95.19 271 SER A O 1
ATOM 2212 N N . ILE A 1 272 ? 9.403 -3.656 -7.403 1.00 94.31 272 ILE A N 1
ATOM 2213 C CA . ILE A 1 272 ? 8.525 -3.440 -6.259 1.00 94.31 272 ILE A CA 1
ATOM 2214 C C . ILE A 1 272 ? 7.212 -2.870 -6.770 1.00 94.31 272 ILE A C 1
ATOM 2216 O O . ILE A 1 272 ? 7.146 -1.782 -7.342 1.00 94.31 272 ILE A O 1
ATOM 2220 N N . VAL A 1 273 ? 6.148 -3.596 -6.469 1.00 90.75 273 VAL A N 1
ATOM 2221 C CA . VAL A 1 273 ? 4.783 -3.164 -6.719 1.00 90.75 273 VAL A CA 1
ATOM 2222 C C . VAL A 1 273 ? 4.329 -2.258 -5.572 1.00 90.75 273 VAL A C 1
ATOM 2224 O O . VAL A 1 273 ? 4.380 -2.656 -4.404 1.00 90.75 273 VAL A O 1
ATOM 2227 N N . ARG A 1 274 ? 3.888 -1.036 -5.885 1.00 88.06 274 ARG A N 1
ATOM 2228 C CA . ARG A 1 274 ? 3.261 -0.131 -4.912 1.00 88.06 274 ARG A CA 1
ATOM 2229 C C . ARG A 1 274 ? 1.839 -0.616 -4.631 1.00 88.06 274 ARG A C 1
ATOM 2231 O O . ARG A 1 274 ? 1.081 -0.772 -5.588 1.00 88.06 274 ARG A O 1
ATOM 2238 N N . PRO A 1 275 ? 1.451 -0.819 -3.363 1.00 85.12 275 PRO A N 1
ATOM 2239 C CA . PRO A 1 275 ? 0.117 -1.305 -3.036 1.00 85.12 275 PRO A CA 1
ATOM 2240 C C . PRO A 1 275 ? -0.956 -0.304 -3.479 1.00 85.12 275 PRO A C 1
ATOM 2242 O O . PRO A 1 275 ? -0.752 0.913 -3.406 1.00 85.12 275 PRO A O 1
ATOM 2245 N N . LEU A 1 276 ? -2.101 -0.820 -3.925 1.00 76.69 276 LEU A N 1
ATOM 2246 C CA . LEU A 1 276 ? -3.283 -0.005 -4.202 1.00 76.69 276 LEU A CA 1
ATOM 2247 C C . LEU A 1 276 ? -3.974 0.464 -2.923 1.00 76.69 276 LEU A C 1
ATOM 2249 O O . LEU A 1 276 ? -4.110 -0.272 -1.946 1.00 76.69 276 LEU A O 1
ATOM 2253 N N . PHE A 1 277 ? -4.561 1.651 -3.001 1.00 70.81 277 PHE A N 1
ATOM 2254 C CA . PHE A 1 277 ? -5.712 2.031 -2.198 1.00 70.81 277 PHE A CA 1
ATOM 2255 C C . PHE A 1 277 ? -7.016 1.533 -2.838 1.00 70.81 277 PHE A C 1
ATOM 2257 O O . PHE A 1 277 ? -7.079 1.216 -4.025 1.00 70.81 277 PHE A O 1
ATOM 2264 N N . ARG A 1 278 ? -8.111 1.488 -2.063 1.00 64.44 278 ARG A N 1
ATOM 2265 C CA . ARG A 1 278 ? -9.393 0.905 -2.523 1.00 64.44 278 ARG A CA 1
ATOM 2266 C C . ARG A 1 278 ? -9.967 1.558 -3.778 1.00 64.44 278 ARG A C 1
ATOM 2268 O O . ARG A 1 278 ? -10.710 0.900 -4.496 1.00 64.44 278 ARG A O 1
ATOM 2275 N N . ASN A 1 279 ? -9.649 2.821 -4.044 1.00 60.31 279 ASN A N 1
ATOM 2276 C CA . ASN A 1 279 ? -10.148 3.511 -5.232 1.00 60.31 279 ASN A CA 1
ATOM 2277 C C . ASN A 1 279 ? -9.370 3.130 -6.507 1.00 60.31 279 ASN A C 1
ATOM 2279 O O . ASN A 1 279 ? -9.570 3.755 -7.542 1.00 60.31 279 ASN A O 1
ATOM 2283 N N . GLY A 1 280 ? -8.477 2.132 -6.440 1.00 62.75 280 GLY A N 1
ATOM 2284 C CA . GLY A 1 280 ? -7.574 1.783 -7.537 1.00 62.75 280 GLY A CA 1
ATOM 2285 C C . GLY A 1 280 ? -6.455 2.806 -7.730 1.00 62.75 280 GLY A C 1
ATOM 2286 O O . GLY A 1 280 ? -5.718 2.725 -8.707 1.00 62.75 280 GLY A O 1
ATOM 2287 N N . GLU A 1 281 ? -6.326 3.763 -6.806 1.00 64.00 281 GLU A N 1
ATOM 2288 C CA . GLU A 1 281 ? -5.233 4.726 -6.789 1.00 64.00 281 GLU A CA 1
ATOM 2289 C C . GLU A 1 281 ? -4.038 4.101 -6.061 1.00 64.00 281 GLU A C 1
ATOM 2291 O O . GLU A 1 281 ? -4.214 3.549 -4.973 1.00 64.00 281 GLU A O 1
ATOM 2296 N N . PRO A 1 282 ? -2.827 4.143 -6.626 1.00 59.06 282 PRO A N 1
ATOM 2297 C CA . PRO A 1 282 ? -1.648 3.615 -5.955 1.00 59.06 282 PRO A CA 1
ATOM 2298 C C . PRO A 1 282 ? -1.326 4.414 -4.689 1.00 59.06 282 PRO A C 1
ATOM 2300 O O . PRO A 1 282 ? -1.674 5.591 -4.579 1.00 59.06 282 PRO A O 1
ATOM 2303 N N . LEU A 1 283 ? -0.597 3.794 -3.754 1.00 58.94 283 LEU A N 1
ATOM 2304 C CA . LEU A 1 283 ? 0.082 4.515 -2.680 1.00 58.94 283 LEU A CA 1
ATOM 2305 C C . LEU A 1 283 ? 1.068 5.511 -3.288 1.00 58.94 283 LEU A C 1
ATOM 2307 O O . LEU A 1 283 ? 2.222 5.182 -3.583 1.00 58.94 283 LEU A O 1
ATOM 2311 N N . ASP A 1 284 ? 0.593 6.733 -3.502 1.00 62.22 284 ASP A N 1
ATOM 2312 C CA . ASP A 1 284 ? 1.392 7.764 -4.125 1.00 62.22 284 ASP A CA 1
ATOM 2313 C C . ASP A 1 284 ? 2.071 8.636 -3.074 1.00 62.22 284 ASP A C 1
ATOM 2315 O O . ASP A 1 284 ? 1.626 9.727 -2.727 1.00 62.22 284 ASP A O 1
ATOM 2319 N N . ILE A 1 285 ? 3.194 8.131 -2.558 1.00 55.88 285 ILE A N 1
ATOM 2320 C CA . ILE A 1 285 ? 4.124 8.945 -1.762 1.00 55.88 285 ILE A CA 1
ATOM 2321 C C . ILE A 1 285 ? 4.776 10.026 -2.657 1.00 55.88 285 ILE A C 1
ATOM 2323 O O . ILE A 1 285 ? 5.320 11.005 -2.149 1.00 55.88 285 ILE A O 1
ATOM 2327 N N . PHE A 1 286 ? 4.695 9.877 -3.988 1.00 50.66 286 PHE A N 1
ATOM 2328 C CA . PHE A 1 286 ? 5.330 10.753 -4.972 1.00 50.66 286 PHE A CA 1
ATOM 2329 C C . PHE A 1 286 ? 4.438 11.902 -5.436 1.00 50.66 286 PHE A C 1
ATOM 2331 O O . PHE A 1 286 ? 4.969 12.912 -5.899 1.00 50.66 286 PHE A O 1
ATOM 2338 N N . ASN A 1 287 ? 3.116 11.787 -5.285 1.00 49.97 287 ASN A N 1
ATOM 2339 C CA . ASN A 1 287 ? 2.157 12.749 -5.819 1.00 49.97 287 ASN A CA 1
ATOM 2340 C C . ASN A 1 287 ? 1.335 13.450 -4.727 1.00 49.97 287 ASN A C 1
ATOM 2342 O O . ASN A 1 287 ? 0.162 13.141 -4.502 1.00 49.97 287 ASN A O 1
ATOM 2346 N N . PRO A 1 288 ? 1.909 14.484 -4.093 1.00 41.66 288 PRO A N 1
ATOM 2347 C CA . PRO A 1 288 ? 1.147 15.398 -3.252 1.00 41.66 288 PRO A CA 1
ATOM 2348 C C . PRO A 1 288 ? 0.147 16.263 -4.055 1.00 41.66 288 PRO A C 1
ATOM 2350 O O . PRO A 1 288 ? -0.624 17.003 -3.450 1.00 41.66 288 PRO A O 1
ATOM 2353 N N . PHE A 1 289 ? 0.116 16.176 -5.397 1.00 41.50 289 PHE A N 1
ATOM 2354 C CA . PHE A 1 289 ? -0.570 17.110 -6.305 1.00 41.50 289 PHE A CA 1
ATOM 2355 C C . PHE A 1 289 ? -1.815 16.551 -7.018 1.00 41.50 289 PHE A C 1
ATOM 2357 O O . PHE A 1 289 ? -2.270 17.131 -8.010 1.00 41.50 289 PHE A O 1
ATOM 2364 N N . HIS A 1 290 ? -2.388 15.448 -6.536 1.00 42.59 290 HIS A N 1
ATOM 2365 C CA . HIS A 1 290 ? -3.593 14.833 -7.104 1.00 42.59 290 HIS A CA 1
ATOM 2366 C C . HIS A 1 290 ? -4.831 15.759 -7.079 1.00 42.59 290 HIS A C 1
ATOM 2368 O O . HIS A 1 290 ? -5.680 15.675 -6.201 1.00 42.59 290 HIS A O 1
ATOM 2374 N N . GLY A 1 291 ? -4.980 16.617 -8.087 1.00 37.72 291 GLY A N 1
ATOM 2375 C CA . GLY A 1 291 ? -6.143 17.502 -8.208 1.00 37.72 291 GLY A CA 1
ATOM 2376 C C . GLY A 1 291 ? -5.995 18.626 -9.228 1.00 37.72 291 GLY A C 1
ATOM 2377 O O . GLY A 1 291 ? -6.991 19.201 -9.662 1.00 37.72 291 GLY A O 1
ATOM 2378 N N . ARG A 1 292 ? -4.772 18.928 -9.676 1.00 41.47 292 ARG A N 1
ATOM 2379 C CA . ARG A 1 292 ? -4.531 19.800 -10.835 1.00 41.47 292 ARG A CA 1
ATOM 2380 C C . ARG A 1 292 ? -3.915 18.961 -11.949 1.00 41.47 292 ARG A C 1
ATOM 2382 O O . ARG A 1 292 ? -3.175 18.030 -11.655 1.00 41.47 292 ARG A O 1
ATOM 2389 N N . LYS A 1 293 ? -4.230 19.268 -13.216 1.00 41.06 293 LYS A N 1
ATOM 2390 C CA . LYS A 1 293 ? -3.573 18.691 -14.406 1.00 41.06 293 LYS A CA 1
ATOM 2391 C C . LYS A 1 293 ? -2.087 19.055 -14.368 1.00 41.06 293 LYS A C 1
ATOM 2393 O O . LYS A 1 293 ? -1.658 20.038 -14.964 1.00 41.06 293 LYS A O 1
ATOM 2398 N N . PHE A 1 294 ? -1.331 18.329 -13.563 1.00 47.38 294 PHE A N 1
ATOM 2399 C CA . PHE A 1 294 ? 0.065 18.592 -13.300 1.00 47.38 294 PHE A CA 1
ATOM 2400 C C . PHE A 1 294 ? 0.858 17.953 -14.433 1.00 47.38 294 PHE A C 1
ATOM 2402 O O . PHE A 1 294 ? 0.780 16.743 -14.640 1.00 47.38 294 PHE A O 1
ATOM 2409 N N . LYS A 1 295 ? 1.580 18.762 -15.211 1.00 52.91 295 LYS A N 1
ATOM 2410 C CA . LYS A 1 295 ? 2.491 18.228 -16.225 1.00 52.91 295 LYS A CA 1
ATOM 2411 C C . LYS A 1 295 ? 3.704 17.661 -15.503 1.00 52.91 295 LYS A C 1
ATOM 2413 O O . LYS A 1 295 ? 4.582 18.416 -15.094 1.00 52.91 295 LYS A O 1
ATOM 2418 N N . PHE A 1 296 ? 3.714 16.341 -15.336 1.00 51.44 296 PHE A N 1
ATOM 2419 C CA . PHE A 1 296 ? 4.771 15.569 -14.677 1.00 51.44 296 PHE A CA 1
ATOM 2420 C C . PHE A 1 296 ? 6.180 16.001 -15.157 1.00 51.44 296 PHE A C 1
ATOM 2422 O O . PHE A 1 296 ? 7.063 16.226 -14.332 1.00 51.44 296 PHE A O 1
ATOM 2429 N N . SER A 1 297 ? 6.351 16.282 -16.457 1.00 51.19 297 SER A N 1
ATOM 2430 C CA . SER A 1 297 ? 7.568 16.847 -17.085 1.00 51.19 297 SER A CA 1
ATOM 2431 C C . SER A 1 297 ? 8.097 18.128 -16.464 1.00 51.19 297 SER A C 1
ATOM 2433 O O . SER A 1 297 ? 9.300 18.280 -16.261 1.00 51.19 297 SER A O 1
ATOM 2435 N N . GLN A 1 298 ? 7.220 19.106 -16.246 1.00 53.78 298 GLN A N 1
ATOM 2436 C CA . GLN A 1 298 ? 7.649 20.491 -16.038 1.00 53.78 298 GLN A CA 1
ATOM 2437 C C . GLN A 1 298 ? 8.207 20.725 -14.634 1.00 53.78 298 GLN A C 1
ATOM 2439 O O . GLN A 1 298 ? 8.986 21.656 -14.422 1.00 53.78 298 GLN A O 1
ATOM 2444 N N . THR A 1 299 ? 7.821 19.874 -13.687 1.00 56.44 299 THR A N 1
ATOM 2445 C CA . THR A 1 299 ? 8.153 20.027 -12.269 1.00 56.44 299 THR A CA 1
ATOM 2446 C C . THR A 1 299 ? 9.373 19.200 -11.891 1.00 56.44 299 THR A C 1
ATOM 2448 O O . THR A 1 299 ? 10.252 19.694 -11.192 1.00 56.44 299 THR A O 1
ATOM 2451 N N . TYR A 1 300 ? 9.492 17.975 -12.407 1.00 58.03 300 TYR A N 1
ATOM 2452 C CA . TYR A 1 300 ? 10.624 17.099 -12.098 1.00 58.03 300 TYR A CA 1
ATOM 2453 C C . TYR A 1 300 ? 11.951 17.556 -12.708 1.00 58.03 300 TYR A C 1
ATOM 2455 O O . TYR A 1 300 ? 12.996 17.335 -12.103 1.00 58.03 300 TYR A O 1
ATOM 2463 N N . GLY A 1 301 ? 11.925 18.278 -13.833 1.00 59.41 301 GLY A N 1
ATOM 2464 C CA . GLY A 1 301 ? 13.118 18.952 -14.357 1.00 59.41 301 GLY A CA 1
ATOM 2465 C C . GLY A 1 301 ? 13.622 20.112 -13.484 1.00 59.41 301 GLY A C 1
ATOM 2466 O O . GLY A 1 301 ? 14.755 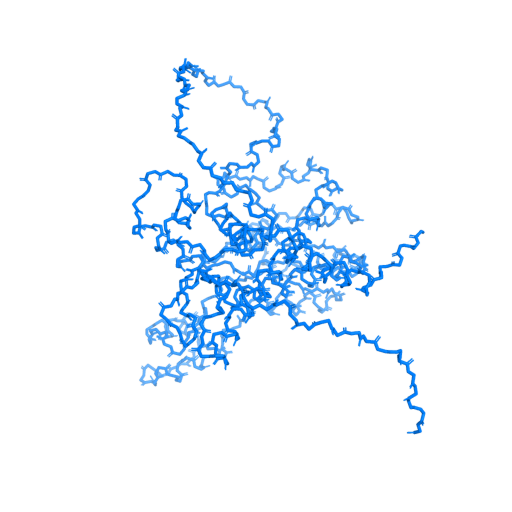20.548 -13.655 1.00 59.41 301 GLY A O 1
ATOM 2467 N N . LYS A 1 302 ? 12.797 20.618 -12.555 1.00 65.00 302 LYS A N 1
ATOM 2468 C CA . LYS A 1 302 ? 13.122 21.746 -11.662 1.00 65.00 302 LYS A CA 1
ATOM 2469 C C . LYS A 1 302 ? 13.284 21.344 -10.195 1.00 65.00 302 LYS A C 1
ATOM 2471 O O . LYS A 1 302 ? 13.651 22.183 -9.378 1.00 65.00 302 LYS A O 1
ATOM 2476 N N . LEU A 1 303 ? 12.973 20.098 -9.844 1.00 65.44 303 LEU A N 1
ATOM 2477 C CA . LEU A 1 303 ? 13.094 19.611 -8.476 1.00 65.44 303 LEU A CA 1
ATOM 2478 C C . LEU A 1 303 ? 14.568 19.380 -8.130 1.00 65.44 303 LEU A C 1
ATOM 2480 O O . LEU A 1 303 ? 15.293 18.719 -8.873 1.00 65.44 303 LEU A O 1
ATOM 2484 N N . ASP A 1 304 ? 14.992 19.864 -6.960 1.00 74.38 304 ASP A N 1
ATOM 2485 C CA . ASP A 1 304 ? 16.205 19.356 -6.324 1.00 74.38 304 ASP A CA 1
ATOM 2486 C C . ASP A 1 304 ? 15.944 17.910 -5.891 1.00 74.38 304 ASP A C 1
ATOM 2488 O O . ASP A 1 304 ? 15.416 17.626 -4.811 1.00 74.38 304 ASP A O 1
ATOM 2492 N N . TRP A 1 305 ? 16.303 16.989 -6.781 1.00 73.88 305 TRP A N 1
ATOM 2493 C CA . TRP A 1 305 ? 16.132 15.560 -6.587 1.00 73.88 305 TRP A CA 1
ATOM 2494 C C . TRP A 1 305 ? 16.825 15.038 -5.334 1.00 73.88 305 TRP A C 1
ATOM 2496 O O . TRP A 1 305 ? 16.308 14.116 -4.711 1.00 73.88 305 TRP A O 1
ATOM 2506 N N . GLY A 1 306 ? 17.960 15.620 -4.938 1.00 78.25 306 GLY A N 1
ATOM 2507 C CA . GLY A 1 306 ? 18.672 15.199 -3.736 1.00 78.25 306 GLY A CA 1
ATOM 2508 C C . GLY A 1 306 ? 17.873 15.514 -2.473 1.00 78.25 306 GLY A C 1
ATOM 2509 O O . GLY A 1 306 ? 17.715 14.653 -1.603 1.00 78.25 306 GLY A O 1
ATOM 2510 N N . SER A 1 307 ? 17.330 16.729 -2.379 1.00 78.81 307 SER A N 1
ATOM 2511 C CA . SER A 1 307 ? 16.478 17.134 -1.253 1.00 78.81 307 SER A CA 1
ATOM 2512 C C . SER A 1 307 ? 15.132 16.410 -1.256 1.00 78.81 307 SER A C 1
ATOM 2514 O O . SER A 1 307 ? 14.688 15.937 -0.208 1.00 78.81 307 SER A O 1
ATOM 2516 N N . TYR A 1 308 ? 14.512 16.253 -2.429 1.00 75.69 308 TYR A N 1
ATOM 2517 C CA . TYR A 1 308 ? 13.264 15.506 -2.576 1.00 75.69 308 TYR A CA 1
ATOM 2518 C C . TYR A 1 308 ? 13.425 14.035 -2.168 1.00 75.69 308 TYR A C 1
ATOM 2520 O O . TYR A 1 308 ? 12.635 13.527 -1.376 1.00 75.69 308 TYR A O 1
ATOM 2528 N N . GLU A 1 309 ? 14.476 13.360 -2.643 1.00 77.75 309 GLU A N 1
ATOM 2529 C CA . GLU A 1 309 ? 14.757 11.963 -2.301 1.00 77.75 309 GLU A CA 1
ATOM 2530 C C . GLU A 1 309 ? 14.994 11.807 -0.794 1.00 77.75 309 GLU A C 1
ATOM 2532 O O . GLU A 1 309 ? 14.415 10.918 -0.179 1.00 77.75 309 GLU A O 1
ATOM 2537 N N . LYS A 1 310 ? 15.744 12.710 -0.150 1.00 82.81 310 LYS A N 1
ATOM 2538 C CA . LYS A 1 310 ? 15.907 12.693 1.316 1.00 82.81 310 LYS A CA 1
ATOM 2539 C C . LYS A 1 310 ? 14.574 12.828 2.056 1.00 82.81 310 LYS A C 1
ATOM 2541 O O . LYS A 1 310 ? 14.330 12.076 3.001 1.00 82.81 310 LYS A O 1
ATOM 2546 N N . ALA A 1 311 ? 13.718 13.760 1.635 1.00 79.19 311 ALA A N 1
ATOM 2547 C CA . ALA A 1 311 ? 12.408 13.972 2.249 1.00 79.19 311 ALA A CA 1
ATOM 2548 C C . ALA A 1 311 ? 11.496 12.747 2.084 1.00 79.19 311 ALA A C 1
ATOM 2550 O O . ALA A 1 311 ? 10.852 12.317 3.042 1.00 79.19 311 ALA A O 1
ATOM 2551 N N . LEU A 1 312 ? 11.499 12.145 0.895 1.00 81.19 312 LEU A N 1
ATOM 2552 C CA . LEU A 1 312 ? 10.776 10.913 0.602 1.00 81.19 312 LEU A CA 1
ATOM 2553 C C . LEU A 1 312 ? 11.234 9.760 1.506 1.00 81.19 312 LEU A C 1
ATOM 2555 O O . LEU A 1 312 ? 10.403 9.111 2.134 1.00 81.19 312 LEU A O 1
ATOM 2559 N N . ILE A 1 313 ? 12.546 9.540 1.621 1.00 84.94 313 ILE A N 1
ATOM 2560 C CA . ILE A 1 313 ? 13.122 8.484 2.470 1.00 84.94 313 ILE A CA 1
ATOM 2561 C C . ILE A 1 313 ? 12.725 8.684 3.932 1.00 84.94 313 ILE A C 1
ATOM 2563 O O . ILE A 1 313 ? 12.326 7.735 4.608 1.00 84.94 313 ILE A O 1
ATOM 2567 N N . ALA A 1 314 ? 12.824 9.920 4.429 1.00 83.56 314 ALA A N 1
ATOM 2568 C CA . ALA A 1 314 ? 12.407 10.248 5.786 1.00 83.56 314 ALA A CA 1
ATOM 2569 C C . ALA A 1 314 ? 10.917 9.943 5.992 1.00 83.56 314 ALA A C 1
ATOM 2571 O O . ALA A 1 314 ? 10.542 9.368 7.015 1.00 83.56 314 ALA A O 1
ATOM 2572 N N . LYS A 1 315 ? 10.076 10.260 4.998 1.00 83.75 315 LYS A N 1
ATOM 2573 C CA . LYS A 1 315 ? 8.639 10.003 5.066 1.00 83.75 315 LYS A CA 1
ATOM 2574 C C . LYS A 1 315 ? 8.303 8.515 5.050 1.00 83.75 315 LYS A C 1
ATOM 2576 O O . LYS A 1 315 ? 7.484 8.086 5.855 1.00 83.75 315 LYS A O 1
ATOM 2581 N N . GLU A 1 316 ? 8.947 7.728 4.192 1.00 85.00 316 GLU A N 1
ATOM 2582 C CA . GLU A 1 316 ? 8.785 6.269 4.144 1.00 85.00 316 GLU A CA 1
ATOM 2583 C C . GLU A 1 316 ? 9.159 5.620 5.485 1.00 85.00 316 GLU A C 1
ATOM 2585 O O . GLU A 1 316 ? 8.390 4.818 6.015 1.00 85.00 316 GLU A O 1
ATOM 2590 N N . LYS A 1 317 ? 10.298 6.016 6.077 1.00 88.44 317 LYS A N 1
ATOM 2591 C CA . LYS A 1 317 ? 10.738 5.531 7.396 1.00 88.44 317 LYS A CA 1
ATOM 2592 C C . LYS A 1 317 ? 9.773 5.925 8.510 1.00 88.44 317 LYS A C 1
ATOM 2594 O O . LYS A 1 317 ? 9.435 5.092 9.347 1.00 88.44 317 LYS A O 1
ATOM 2599 N N . GLN A 1 318 ? 9.312 7.176 8.510 1.00 87.38 318 GLN A N 1
ATOM 2600 C CA . GLN A 1 318 ? 8.296 7.642 9.451 1.00 87.38 318 GLN A CA 1
ATOM 2601 C C . GLN A 1 318 ? 7.030 6.786 9.338 1.00 87.38 318 GLN A C 1
ATOM 2603 O O . GLN A 1 318 ? 6.558 6.263 10.343 1.00 87.38 318 GLN A O 1
ATOM 2608 N N . MET A 1 319 ? 6.506 6.614 8.121 1.00 88.06 319 MET A N 1
ATOM 2609 C CA . MET A 1 319 ? 5.281 5.850 7.888 1.00 88.06 319 MET A CA 1
ATOM 2610 C C . MET A 1 319 ? 5.412 4.403 8.351 1.00 88.06 319 MET A C 1
ATOM 2612 O O . MET A 1 319 ? 4.521 3.911 9.034 1.00 88.06 319 MET A O 1
ATOM 2616 N N . TYR A 1 320 ? 6.536 3.759 8.033 1.00 92.19 320 TYR A N 1
ATOM 2617 C CA . TYR A 1 320 ? 6.823 2.389 8.445 1.00 92.19 320 TYR A CA 1
ATOM 2618 C C . TYR A 1 320 ? 6.790 2.235 9.967 1.00 92.19 320 TYR A C 1
ATOM 2620 O O . TYR A 1 320 ? 6.117 1.347 10.485 1.00 92.19 320 TYR A O 1
ATOM 2628 N N . ASN A 1 321 ? 7.477 3.128 10.684 1.00 90.69 321 ASN A N 1
ATOM 2629 C CA . ASN A 1 321 ? 7.534 3.086 12.141 1.00 90.69 321 ASN A CA 1
ATOM 2630 C C . ASN A 1 321 ? 6.159 3.326 12.774 1.00 90.69 321 ASN A C 1
ATOM 2632 O O . ASN A 1 321 ? 5.774 2.605 13.690 1.00 90.69 321 ASN A O 1
ATOM 2636 N N . GLU A 1 322 ? 5.412 4.313 12.277 1.00 88.94 322 GLU A N 1
ATOM 2637 C CA . GLU A 1 322 ? 4.067 4.622 12.769 1.00 88.94 322 GLU A CA 1
ATOM 2638 C C . GLU A 1 322 ? 3.104 3.446 12.546 1.00 88.94 322 GLU A C 1
ATOM 2640 O O . GLU A 1 322 ? 2.390 3.058 13.470 1.00 88.94 322 GLU A O 1
ATOM 2645 N N . ASP A 1 323 ? 3.115 2.848 11.350 1.00 91.12 323 ASP A N 1
ATOM 2646 C CA . ASP A 1 323 ? 2.276 1.694 11.009 1.00 91.12 323 ASP A CA 1
ATOM 2647 C C . ASP A 1 323 ? 2.621 0.470 11.871 1.00 91.12 323 ASP A C 1
ATOM 2649 O O . ASP A 1 323 ? 1.724 -0.192 12.393 1.00 91.12 323 ASP A O 1
ATOM 2653 N N . LEU A 1 324 ? 3.914 0.201 12.085 1.00 91.19 324 LEU A N 1
ATOM 2654 C CA . LEU A 1 324 ? 4.374 -0.905 12.924 1.00 91.19 324 LEU A CA 1
ATOM 2655 C C . LEU A 1 324 ? 3.958 -0.725 14.393 1.00 91.19 324 LEU A C 1
ATOM 2657 O O . LEU A 1 324 ? 3.535 -1.684 15.043 1.00 91.19 324 LEU A O 1
ATOM 2661 N N . MET A 1 325 ? 4.062 0.496 14.927 1.00 90.00 325 MET A N 1
ATOM 2662 C CA . MET A 1 325 ? 3.640 0.804 16.297 1.00 90.00 325 MET A CA 1
ATOM 2663 C C . MET A 1 325 ? 2.129 0.649 16.469 1.00 90.00 325 MET A C 1
ATOM 2665 O O . MET A 1 325 ? 1.691 0.045 17.449 1.00 90.00 325 MET A O 1
ATOM 2669 N N . VAL A 1 326 ? 1.339 1.161 15.520 1.00 90.12 326 VAL A N 1
ATOM 2670 C CA . VAL A 1 326 ? -0.123 1.017 15.531 1.00 90.12 326 VAL A CA 1
ATOM 2671 C C . VAL A 1 326 ? -0.522 -0.455 15.483 1.00 90.12 326 VAL A C 1
ATOM 2673 O O . VAL A 1 326 ? -1.302 -0.883 16.334 1.00 90.12 326 VAL A O 1
ATOM 2676 N N . GLU A 1 327 ? 0.051 -1.237 14.564 1.00 92.19 327 GLU A N 1
ATOM 2677 C CA . GLU A 1 327 ? -0.238 -2.673 14.456 1.00 92.19 327 GLU A CA 1
ATOM 2678 C C . GLU A 1 327 ? 0.109 -3.411 15.750 1.00 92.19 327 GLU A C 1
ATOM 2680 O O . GLU A 1 327 ? -0.704 -4.166 16.273 1.00 92.19 327 GLU A O 1
ATOM 2685 N N . THR A 1 328 ? 1.271 -3.119 16.339 1.00 87.75 328 THR A N 1
ATOM 2686 C CA . THR A 1 328 ? 1.697 -3.733 17.607 1.00 87.75 328 THR A CA 1
ATOM 2687 C C . THR A 1 328 ? 0.719 -3.436 18.748 1.00 87.75 328 THR A C 1
ATOM 2689 O O . THR A 1 328 ? 0.439 -4.306 19.575 1.00 87.75 328 THR A O 1
ATOM 2692 N N . VAL A 1 329 ? 0.200 -2.206 18.835 1.00 88.19 329 VAL A N 1
ATOM 2693 C CA . VAL A 1 329 ? -0.785 -1.831 19.863 1.00 88.19 329 VAL A CA 1
ATOM 2694 C C . VAL A 1 329 ? -2.123 -2.528 19.614 1.00 88.19 329 VAL A C 1
ATOM 2696 O O . VAL A 1 329 ? -2.712 -3.062 20.555 1.00 88.19 329 VAL A O 1
ATOM 2699 N N . ILE A 1 330 ? -2.597 -2.553 18.366 1.00 90.00 330 ILE A N 1
ATOM 2700 C CA . ILE A 1 330 ? -3.857 -3.205 17.991 1.00 90.00 330 ILE A CA 1
ATOM 2701 C C . ILE A 1 330 ? -3.787 -4.711 18.255 1.00 90.00 330 ILE A C 1
ATOM 2703 O O . ILE A 1 330 ? -4.695 -5.249 18.888 1.00 90.00 330 ILE A O 1
ATOM 2707 N N . ASP A 1 331 ? -2.717 -5.381 17.828 1.00 88.06 331 ASP A N 1
ATOM 2708 C CA . ASP A 1 331 ? -2.531 -6.820 18.023 1.00 88.06 331 ASP A CA 1
ATOM 2709 C C . ASP A 1 331 ? -2.546 -7.191 19.509 1.00 88.06 331 ASP A C 1
ATOM 2711 O O . ASP A 1 331 ? -3.259 -8.111 19.917 1.00 88.06 331 ASP A O 1
ATOM 2715 N N . LYS A 1 332 ? -1.875 -6.396 20.353 1.00 88.19 332 LYS A N 1
ATOM 2716 C CA . LYS A 1 332 ? -1.955 -6.550 21.811 1.00 88.19 332 LYS A CA 1
ATOM 2717 C C . LYS A 1 332 ? -3.391 -6.419 22.309 1.00 88.19 332 LYS A C 1
ATOM 2719 O O . LYS A 1 332 ? -3.865 -7.326 22.983 1.00 88.19 332 LYS A O 1
ATOM 2724 N N . ILE A 1 333 ? -4.107 -5.344 21.962 1.00 86.81 333 ILE A N 1
ATOM 2725 C CA . ILE A 1 333 ? -5.506 -5.140 22.391 1.00 86.81 333 ILE A CA 1
ATOM 2726 C C . ILE A 1 333 ? -6.383 -6.341 22.002 1.00 86.81 333 ILE A C 1
ATOM 2728 O O . ILE A 1 333 ? -7.180 -6.821 22.810 1.00 86.81 333 ILE A O 1
ATOM 2732 N N . MET A 1 334 ? -6.230 -6.836 20.773 1.00 87.69 334 MET A N 1
ATOM 2733 C CA . MET A 1 334 ? -7.011 -7.954 20.245 1.00 87.69 334 MET A CA 1
ATOM 2734 C C . MET A 1 334 ? -6.651 -9.285 20.916 1.00 87.69 334 MET A C 1
ATOM 2736 O O . MET A 1 334 ? -7.545 -10.077 21.224 1.00 87.69 334 MET A O 1
ATOM 2740 N N . THR A 1 335 ? -5.363 -9.516 21.169 1.00 86.00 335 THR A N 1
ATOM 2741 C CA . THR A 1 335 ? -4.837 -10.700 21.858 1.00 86.00 335 THR A CA 1
ATOM 2742 C C . THR A 1 335 ? -5.303 -10.744 23.309 1.00 86.00 335 THR A C 1
ATOM 2744 O O . THR A 1 335 ? -5.862 -11.756 23.732 1.00 86.00 335 THR A O 1
ATOM 2747 N N . TYR A 1 336 ? -5.169 -9.640 24.048 1.00 83.81 336 TYR A N 1
ATOM 2748 C CA . TYR A 1 336 ? -5.639 -9.541 25.431 1.00 83.81 336 TYR A CA 1
ATOM 2749 C C . TYR A 1 336 ? -7.142 -9.813 25.542 1.00 83.81 336 TYR A C 1
ATOM 2751 O O . TYR A 1 336 ? -7.548 -10.683 26.310 1.00 83.81 336 TYR A O 1
ATOM 2759 N N . GLY A 1 337 ? -7.961 -9.169 24.700 1.00 84.88 337 GLY A N 1
ATOM 2760 C CA . GLY A 1 337 ? -9.406 -9.422 24.684 1.00 84.88 337 GLY A CA 1
ATOM 2761 C C . GLY A 1 337 ? -9.759 -10.895 24.450 1.00 84.88 337 GLY A C 1
ATOM 2762 O O . GLY A 1 337 ? -10.665 -11.441 25.080 1.00 84.88 337 GLY A O 1
ATOM 2763 N N . LYS A 1 338 ? -9.007 -11.576 23.575 1.00 83.88 338 LYS A N 1
ATOM 2764 C CA . LYS A 1 338 ? -9.234 -12.989 23.254 1.00 83.88 338 LYS A CA 1
ATOM 2765 C C . LYS A 1 338 ? -8.899 -13.931 24.412 1.00 83.88 338 LYS A C 1
ATOM 2767 O O . LYS A 1 338 ? -9.668 -14.860 24.646 1.00 83.88 338 LYS A O 1
ATOM 2772 N N . TYR A 1 339 ? -7.755 -13.749 25.070 1.00 80.31 339 TYR A N 1
ATOM 2773 C CA . TYR A 1 339 ? -7.236 -14.737 26.024 1.00 80.31 339 TYR A CA 1
ATOM 2774 C C . TYR A 1 339 ? -7.613 -14.459 27.475 1.00 80.31 339 TYR A C 1
ATOM 2776 O O . TYR A 1 339 ? -7.754 -15.404 28.245 1.00 80.31 339 TYR A O 1
ATOM 2784 N N . GLU A 1 340 ? -7.829 -13.201 27.851 1.00 73.81 340 GLU A N 1
ATOM 2785 C CA . GLU A 1 340 ? -8.156 -12.860 29.239 1.00 73.81 340 GLU A CA 1
ATOM 2786 C C . GLU A 1 340 ? -9.666 -12.780 29.488 1.00 73.81 340 GLU A C 1
ATOM 2788 O O . GLU A 1 340 ? -10.095 -12.609 30.627 1.00 73.81 340 GLU A O 1
ATOM 2793 N N . GLY A 1 341 ? -10.497 -12.907 28.439 1.00 59.09 341 GLY A N 1
ATOM 2794 C CA . GLY A 1 341 ? -11.963 -12.828 28.547 1.00 59.09 341 GLY A CA 1
ATOM 2795 C C . GLY A 1 341 ? -12.461 -11.487 29.102 1.00 59.09 341 GLY A C 1
ATOM 2796 O O . GLY A 1 341 ? -13.626 -11.348 29.470 1.00 59.09 341 GLY A O 1
ATOM 2797 N N . LYS A 1 342 ? -11.564 -10.506 29.169 1.00 55.28 342 LYS A N 1
ATOM 2798 C CA . LYS A 1 342 ? -11.766 -9.157 29.660 1.00 55.28 342 LYS A CA 1
ATOM 2799 C C . LYS A 1 342 ? -11.141 -8.207 28.649 1.00 55.28 342 LYS A C 1
ATOM 2801 O O . LYS A 1 342 ? -10.090 -8.487 28.076 1.00 55.28 342 LYS A O 1
ATOM 2806 N N . ALA A 1 343 ? -11.772 -7.051 28.444 1.00 51.69 343 ALA A N 1
ATOM 2807 C CA . ALA A 1 343 ? -11.000 -5.910 27.965 1.00 51.69 343 ALA A CA 1
ATOM 2808 C C . ALA A 1 343 ? -9.925 -5.659 29.030 1.00 51.69 343 ALA A C 1
ATOM 2810 O O . ALA A 1 343 ? -10.276 -5.767 30.204 1.00 51.69 343 ALA A O 1
ATOM 2811 N N . PRO A 1 344 ? -8.679 -5.316 28.676 1.00 49.47 344 PRO A N 1
ATOM 2812 C CA . PRO A 1 344 ? -7.671 -5.065 29.690 1.00 49.47 344 PRO A CA 1
ATOM 2813 C C . PRO A 1 344 ? -8.204 -4.085 30.748 1.00 49.47 344 PRO A C 1
ATOM 2815 O O . PRO A 1 344 ? -8.679 -2.997 30.400 1.00 49.47 344 PRO A O 1
ATOM 2818 N N . ASP A 1 345 ? -8.171 -4.489 32.022 1.00 44.69 345 ASP A N 1
ATOM 2819 C CA . ASP A 1 345 ? -8.815 -3.773 33.137 1.00 44.69 345 ASP A CA 1
ATOM 2820 C C . ASP A 1 345 ? -8.214 -2.352 33.347 1.00 44.69 345 ASP A C 1
ATOM 2822 O O . ASP A 1 345 ? -8.815 -1.504 34.009 1.00 44.69 345 ASP A O 1
ATOM 2826 N N . TYR A 1 346 ? -7.098 -2.004 32.677 1.00 46.88 346 TYR A N 1
ATOM 2827 C CA . TYR A 1 346 ? -6.430 -0.684 32.743 1.00 46.88 346 TYR A CA 1
ATOM 2828 C C . TYR A 1 346 ? -7.137 0.424 31.953 1.00 46.88 346 TYR A C 1
ATOM 2830 O O . TYR A 1 346 ? -6.630 1.537 31.822 1.00 46.88 346 TYR A O 1
ATOM 2838 N N . LEU A 1 347 ? -8.329 0.132 31.437 1.00 45.59 347 LEU A N 1
ATOM 2839 C CA . LEU A 1 347 ? -9.253 1.130 30.917 1.00 45.59 347 LEU A CA 1
ATOM 2840 C C . LEU A 1 347 ? -10.290 1.593 31.955 1.00 45.59 347 LEU A C 1
ATOM 2842 O O . LEU A 1 347 ? -11.126 2.414 31.575 1.00 45.59 347 LEU A O 1
ATOM 2846 N N . THR A 1 348 ? -10.262 1.122 33.218 1.00 39.91 348 THR A N 1
ATOM 2847 C CA . THR A 1 348 ? -11.263 1.563 34.216 1.00 39.91 348 THR A CA 1
ATOM 2848 C C . THR A 1 348 ? -10.867 1.749 35.693 1.00 39.91 348 THR A C 1
ATOM 2850 O O . THR A 1 348 ? -11.478 2.638 36.267 1.00 39.91 348 THR A O 1
ATOM 2853 N N . ASP A 1 349 ? -9.925 1.047 36.344 1.00 34.47 349 ASP A N 1
ATOM 2854 C CA . ASP A 1 349 ? -9.525 1.401 37.739 1.00 34.47 349 ASP A CA 1
ATOM 2855 C C . ASP A 1 349 ? -8.308 0.591 38.238 1.00 34.47 349 ASP A C 1
ATOM 2857 O O . ASP A 1 349 ? -8.268 -0.614 38.003 1.00 34.47 349 ASP A O 1
ATOM 2861 N N . TYR A 1 350 ? -7.339 1.208 38.935 1.00 40.81 350 TYR A N 1
ATOM 2862 C CA . TYR A 1 350 ? -6.205 0.503 39.571 1.00 40.81 350 TYR A CA 1
ATOM 2863 C C . TYR A 1 350 ? -5.673 1.222 40.821 1.00 40.81 350 TYR A C 1
ATOM 2865 O O . TYR A 1 350 ? -4.871 2.152 40.733 1.00 40.81 350 TYR A O 1
ATOM 2873 N N . SER A 1 351 ? -6.036 0.699 41.993 1.00 32.62 351 SER A N 1
ATOM 2874 C CA . SER A 1 351 ? -5.384 0.964 43.284 1.00 32.62 351 SER A CA 1
ATOM 2875 C C . SER A 1 351 ? -4.637 -0.252 43.858 1.00 32.62 351 SER A C 1
ATOM 2877 O O . SER A 1 351 ? -4.073 -0.158 44.944 1.00 32.62 351 SER A O 1
ATOM 2879 N N . GLU A 1 352 ? -4.546 -1.379 43.145 1.00 36.62 352 GLU A N 1
ATOM 2880 C CA . GLU A 1 352 ? -3.946 -2.602 43.697 1.00 36.62 352 GLU A CA 1
ATOM 2881 C C . GLU A 1 352 ? -3.049 -3.349 42.705 1.00 36.62 352 GLU A C 1
ATOM 2883 O O . GLU A 1 352 ? -3.425 -4.407 42.233 1.00 36.62 352 GLU A O 1
ATOM 2888 N N . VAL A 1 353 ? -1.840 -2.853 42.420 1.00 39.84 353 VAL A N 1
ATOM 2889 C CA . VAL A 1 353 ? -0.658 -3.719 42.199 1.00 39.84 353 VAL A CA 1
ATOM 2890 C C . VAL A 1 353 ? 0.598 -2.903 42.525 1.00 39.84 353 VAL A C 1
ATOM 2892 O O . VAL A 1 353 ? 1.225 -2.306 41.656 1.00 39.84 353 VAL A O 1
ATOM 2895 N N . GLN A 1 354 ? 0.964 -2.858 43.807 1.00 34.28 354 GLN A N 1
ATOM 2896 C CA . GLN A 1 354 ? 2.209 -2.243 44.289 1.00 34.28 354 GLN A CA 1
ATOM 2897 C C . GLN A 1 354 ? 3.148 -3.265 44.950 1.00 34.28 354 GLN A C 1
ATOM 2899 O O . GLN A 1 354 ? 3.922 -2.941 45.844 1.00 34.28 354 GLN A O 1
ATOM 2904 N N . LYS A 1 355 ? 3.082 -4.528 44.533 1.00 33.19 355 LYS A N 1
ATOM 2905 C CA . LYS A 1 355 ? 4.003 -5.573 44.981 1.00 33.19 355 LYS A CA 1
ATOM 2906 C C . LYS A 1 355 ? 4.300 -6.445 43.784 1.00 33.19 355 LYS A C 1
ATOM 2908 O O . LYS A 1 355 ? 3.384 -7.120 43.361 1.00 33.19 355 LYS A O 1
ATOM 2913 N N . TYR A 1 356 ? 5.497 -6.339 43.223 1.00 29.58 356 TYR A N 1
ATOM 2914 C CA . TYR A 1 356 ? 6.324 -7.413 42.656 1.00 29.58 356 TYR A CA 1
ATOM 2915 C C . TYR A 1 356 ? 7.457 -6.731 41.880 1.00 29.58 356 TYR A C 1
ATOM 2917 O O . TYR A 1 356 ? 7.369 -6.514 40.674 1.00 29.58 356 TYR A O 1
ATOM 2925 N N . ASP A 1 357 ? 8.512 -6.367 42.609 1.00 31.42 357 ASP A N 1
ATOM 2926 C CA . ASP A 1 357 ? 9.843 -6.212 42.028 1.00 31.42 357 ASP A CA 1
ATOM 2927 C C . ASP A 1 357 ? 10.350 -7.619 41.685 1.00 31.42 357 ASP A C 1
ATOM 2929 O O . ASP A 1 357 ? 10.383 -8.495 42.552 1.00 31.42 357 ASP A O 1
ATOM 2933 N N . ILE A 1 358 ? 10.710 -7.857 40.424 1.00 31.61 358 ILE A N 1
ATOM 2934 C CA . ILE A 1 358 ? 11.444 -9.060 40.019 1.00 31.61 358 ILE A CA 1
ATOM 2935 C C . ILE A 1 358 ? 12.821 -8.605 39.540 1.00 31.61 358 ILE A C 1
ATOM 2937 O O . ILE A 1 358 ? 12.968 -8.042 38.455 1.00 31.61 358 ILE A O 1
ATOM 2941 N N . GLU A 1 359 ? 13.819 -8.844 40.388 1.00 31.30 359 GLU A N 1
ATOM 2942 C CA . GLU A 1 359 ? 15.238 -8.812 40.044 1.00 31.30 359 GLU A CA 1
ATOM 2943 C C . GLU A 1 359 ? 15.554 -9.974 39.089 1.00 31.30 359 GLU A C 1
ATOM 2945 O O . GLU A 1 359 ? 15.215 -11.126 39.365 1.00 31.30 359 GLU A O 1
ATOM 2950 N N . PHE A 1 360 ? 16.233 -9.694 37.975 1.00 30.78 360 PHE A N 1
ATOM 2951 C CA . PHE A 1 360 ? 16.819 -10.738 37.133 1.00 30.78 360 PHE A CA 1
ATOM 2952 C C . PHE A 1 360 ? 18.296 -10.928 37.498 1.00 30.78 360 PHE A C 1
ATOM 2954 O O . PHE A 1 360 ? 19.101 -10.005 37.368 1.00 30.78 360 PHE A O 1
ATOM 2961 N N . GLY A 1 361 ? 18.637 -12.137 37.957 1.00 29.08 361 GLY A N 1
ATOM 2962 C CA . GLY A 1 361 ? 20.011 -12.595 38.183 1.00 29.08 361 GLY A CA 1
ATOM 2963 C C . GLY A 1 361 ? 20.783 -12.844 36.876 1.00 29.08 361 GLY A C 1
ATOM 2964 O O . GLY A 1 361 ? 20.177 -12.919 35.804 1.00 29.08 361 GLY A O 1
ATOM 2965 N N . PRO A 1 362 ? 22.124 -12.954 36.936 1.00 30.08 362 PRO A N 1
ATOM 2966 C CA . PRO A 1 362 ? 22.968 -12.905 35.752 1.00 30.08 362 PRO A CA 1
ATOM 2967 C C . PRO A 1 362 ? 22.951 -14.219 34.970 1.00 30.08 362 PRO A C 1
ATOM 2969 O O . PRO A 1 362 ? 22.969 -15.315 35.531 1.00 30.08 362 PRO A O 1
ATOM 2972 N N . ALA A 1 363 ? 22.973 -14.072 33.648 1.00 37.69 363 ALA A N 1
ATOM 2973 C CA . ALA A 1 363 ? 23.151 -15.151 32.695 1.00 37.69 363 ALA A CA 1
ATOM 2974 C C . ALA A 1 363 ? 24.555 -15.754 32.818 1.00 37.69 363 ALA A C 1
ATOM 2976 O O . ALA A 1 363 ? 25.537 -15.018 32.747 1.00 37.69 363 ALA A O 1
ATOM 2977 N N . ASN A 1 364 ? 24.643 -17.080 32.951 1.00 33.19 364 ASN A N 1
ATOM 2978 C CA . ASN A 1 364 ? 25.727 -17.871 32.373 1.00 33.19 364 ASN A CA 1
ATOM 2979 C C . ASN A 1 364 ? 25.425 -19.374 32.375 1.00 33.19 364 ASN A C 1
ATOM 2981 O O . ASN A 1 364 ? 24.805 -19.895 33.297 1.00 33.19 364 ASN A O 1
ATOM 2985 N N . ALA A 1 365 ? 26.012 -20.012 31.358 1.00 28.92 365 ALA A N 1
ATOM 2986 C CA . ALA A 1 365 ? 26.194 -21.441 31.113 1.00 28.92 365 ALA A CA 1
ATOM 2987 C C . ALA A 1 365 ? 24.943 -22.227 30.686 1.00 28.92 365 ALA A C 1
ATOM 2989 O O . ALA A 1 365 ? 24.000 -22.374 31.446 1.00 28.92 365 ALA A O 1
ATOM 2990 N N . PHE A 1 366 ? 24.980 -22.791 29.476 1.00 26.91 366 PHE A N 1
ATOM 2991 C CA . PHE A 1 366 ? 25.421 -24.180 29.333 1.00 26.91 366 PHE A CA 1
ATOM 2992 C C . PHE A 1 366 ? 26.135 -24.388 27.991 1.00 26.91 366 PHE A C 1
ATOM 2994 O O . PHE A 1 366 ? 25.596 -24.123 26.919 1.00 26.91 366 PHE A O 1
ATOM 3001 N N . VAL A 1 367 ? 27.389 -24.818 28.123 1.00 31.64 367 VAL A N 1
ATOM 3002 C CA . VAL A 1 367 ? 28.084 -25.733 27.221 1.00 31.64 367 VAL A CA 1
ATOM 3003 C C . VAL A 1 367 ? 27.583 -27.131 27.588 1.00 31.64 367 VAL A C 1
ATOM 3005 O O . VAL A 1 367 ? 27.619 -27.473 28.769 1.00 31.64 367 VAL A O 1
ATOM 3008 N N . ASP A 1 368 ? 27.029 -27.852 26.618 1.00 37.09 368 ASP A N 1
ATOM 3009 C CA . ASP A 1 368 ? 27.451 -29.189 26.155 1.00 37.09 368 ASP A CA 1
ATOM 3010 C C . ASP A 1 368 ? 26.585 -29.606 24.955 1.00 37.09 368 ASP A C 1
ATOM 3012 O O . ASP A 1 368 ? 25.335 -29.542 25.065 1.00 37.09 368 ASP A O 1
#

Foldseek 3Di:
DDPPPPVVVVVVVVVVVVVVVVVPVPPDDDDDDDDDDDDDDDDDDDDDDDPPDPDPPVVLQPADLLLNLLVQLLVLLLCACPVVVHQDDLVSSQCSNDVDDDDSVVSVVSCVLQQWDWDDQALDPDTGIDGHPVQLVLLLVQLVVVLVCVVVVAKEWEWECDPDNQAIFIATAPVVDGPTDGDDNPAPPLRVLLVVLVVDPDAHEYEYEFAPDPDDDLPRDQVVLVVQCVVVVHDDDSPDDSNVSNVVSVVPPPRPQVVSQVSCVVSVYHYGYFYDGSVRHGPPLPPSNNHDPDPPVPVSVVDPSVVVVVVSNVVSVVSSVSSVSSVVSVVVQNVCCNPVSDRPCVVDDDPDDPDDDDDDDDDDDDDD

Secondary structure (DSSP, 8-state):
------HHHHHHHHHHHHHHHHHHGGG-----------------------------TTGGGSS-HHHHHHHHHHHHHHIIIIIS--PPPHHHHHHHH--SS--HHHHHHHHHHHTEEEEEPTTSS-EEEEE-HHHHHHHHHHHHHHHHHHHTT-EEEEEEE-SSTT-EEEEE-GGG--------TTSTHHHHHHHHHHH--S-EEEEEEPP------TTS-HHHHHHHHHHTT----TTS-HHHHHHHHHHH---HHHHHHHHHHHTT-EEEEEPBPTTS-B--SS-TTBTB---HHHHHTTS-HHHHHHHHHHHHHHHHHHHHHHHHHHHHHHHHHHHHSSS-GGGT--S-------PPPPP-----

Organism: Loxostege sticticalis (NCBI:txid481309)